Protein AF-A0A497I8A6-F1 (afdb_monomer)

Nearest PDB structures (foldseek):
  5iy7-assembly1_M  TM=8.376E-01  e=2.350E-06  Homo sapiens
  8wak-assembly1_R  TM=8.185E-01  e=2.040E-06  Homo sapiens
  1c9b-assembly4_M  TM=8.120E-01  e=2.350E-06  Homo sapiens
  8bvw-assembly1_M  TM=8.190E-01  e=5.236E-06  Homo sapiens
  7enc-assembly1_BA  TM=8.043E-01  e=1.477E-05  Homo sapiens

Mean predicted aligned error: 4.9 Å

pLDDT: mean 88.89, std 8.09, range [47.69, 97.25]

Solvent-accessible surface area (backbone atoms only — not comparable to full-atom values): 10131 Å² total; per-residue (Å²): 131,94,66,90,44,70,65,60,42,49,55,51,19,64,76,47,77,37,84,67,43,71,72,35,52,66,50,29,53,52,54,48,54,51,33,49,77,66,71,68,56,56,85,92,40,53,56,37,50,48,47,20,38,47,51,52,35,30,59,76,68,62,47,62,76,51,57,63,58,42,20,67,75,56,73,38,58,44,72,55,25,51,52,38,30,57,50,50,32,60,75,69,68,56,87,80,76,80,78,72,50,63,50,45,40,61,50,47,36,64,78,68,65,53,49,77,69,54,47,53,50,41,53,61,52,57,76,70,53,81,60,79,98,54,59,49,68,53,52,48,52,24,41,46,34,60,74,70,67,49,65,56,66,63,52,17,63,75,71,73,36,59,54,68,57,37,49,54,46,44,58,55,58,74,76,109

Sequence (176 aa):
MLALTDENVQTIAELTNTNDLLAIKPVVLRLYSELESRGALLPREKQANLASLVYIAARKKGLPILLEDLEYVFGVNRKRIFRFLKRNIRALRIHLPPEDPLPFLDRYAKEFNLTPKEYRKVKSLLLKIPLSGKSVKAMVISTIVYVKNLDAIKIAKEYRVSPYTIKIYRDLLKSL

Radius of gyration: 17.22 Å; Cα contacts (8 Å, |Δi|>4): 185; chains: 1; bounding box: 42×32×47 Å

Secondary structure (DSSP, 8-state):
-----HHHHHHHHHHHT-GGGGGGHHHHHHHHHHHHHTT---TT-HHHHHHHHHHHHHHHHT----HHHHHHHH---HHHHHHHHHHHHHHHT---PPPPSHHHHHHHHHHTT--HHHHHHHHHHHTTS--TT--HHHHHHHHHHHHHT--HHHHHHHTT--HHHHHHHHHHHHT-

Foldseek 3Di:
DPACDVVLLVLLCVVQVHPCSVVLRVVLVVLQVLCVVLVLDDPVCVLLLSLLSSVVSCLVVLGPDDLVSSCVSSVDDSVSSVVSNVSSCVSVVHDGDQRDLLSVLVRVCVVLVPDPVLSVQLVVLSVVDDRPPDDSLLLSQLSSCLSVVHDLVVSCVVSVNDSVSSVVNNVVSVVD

Structure (mmCIF, N/CA/C/O backbone):
data_AF-A0A497I8A6-F1
#
_entry.id   AF-A0A497I8A6-F1
#
loop_
_atom_site.group_PDB
_atom_site.id
_atom_site.type_symbol
_atom_site.label_atom_id
_atom_site.label_alt_id
_atom_site.label_comp_id
_atom_site.label_asym_id
_atom_site.label_entity_id
_atom_site.label_seq_id
_atom_site.pdbx_PDB_ins_code
_atom_site.Cartn_x
_atom_site.Cartn_y
_atom_site.Cartn_z
_atom_site.occupancy
_atom_site.B_iso_or_equiv
_atom_site.auth_seq_id
_atom_site.auth_comp_id
_atom_site.auth_asym_id
_atom_site.auth_atom_id
_atom_site.pdbx_PDB_model_num
ATOM 1 N N . MET A 1 1 ? 21.550 -8.322 -16.216 1.00 47.69 1 MET A N 1
ATOM 2 C CA . MET A 1 1 ? 20.115 -8.093 -15.941 1.00 47.69 1 MET A CA 1
ATOM 3 C C . MET A 1 1 ? 19.961 -8.043 -14.424 1.00 47.69 1 MET A C 1
ATOM 5 O O . MET A 1 1 ? 20.345 -9.008 -13.786 1.00 47.69 1 MET A O 1
ATOM 9 N N . LEU A 1 2 ? 19.562 -6.915 -13.823 1.00 51.50 2 LEU A N 1
ATOM 10 C CA . LEU A 1 2 ? 19.380 -6.841 -12.362 1.00 51.50 2 LEU A CA 1
ATOM 11 C C . LEU A 1 2 ? 17.939 -7.289 -12.093 1.00 51.50 2 LEU A C 1
ATOM 13 O O . LEU A 1 2 ? 17.007 -6.501 -12.241 1.00 51.50 2 LEU A O 1
ATOM 17 N N . ALA A 1 3 ? 17.773 -8.599 -11.913 1.00 61.94 3 ALA A N 1
ATOM 18 C CA . ALA A 1 3 ? 16.482 -9.242 -11.706 1.00 61.94 3 ALA A CA 1
ATOM 19 C C . ALA A 1 3 ? 15.976 -8.972 -10.282 1.00 61.94 3 ALA A C 1
ATOM 21 O O . ALA A 1 3 ? 16.779 -8.745 -9.381 1.00 61.94 3 ALA A O 1
ATOM 22 N N . LEU A 1 4 ? 14.654 -9.019 -10.086 1.00 71.31 4 LEU A N 1
ATOM 23 C CA . LEU A 1 4 ? 14.045 -9.118 -8.757 1.00 71.31 4 LEU A CA 1
ATOM 24 C C . LEU A 1 4 ? 14.691 -10.293 -8.017 1.00 71.31 4 LEU A C 1
ATOM 26 O O . LEU A 1 4 ? 14.464 -11.446 -8.399 1.00 71.31 4 LEU A O 1
ATOM 30 N N . THR A 1 5 ? 15.541 -9.997 -7.033 1.00 78.75 5 THR A N 1
ATOM 31 C CA . THR A 1 5 ? 16.261 -11.036 -6.295 1.00 78.75 5 THR A CA 1
ATOM 32 C C . THR A 1 5 ? 15.301 -11.751 -5.356 1.00 78.75 5 THR A C 1
ATOM 34 O O . THR A 1 5 ? 14.289 -11.184 -4.938 1.00 78.75 5 THR A O 1
ATOM 37 N N . ASP A 1 6 ? 15.602 -13.006 -5.029 1.00 75.75 6 ASP A N 1
ATOM 38 C CA . ASP A 1 6 ? 14.802 -13.750 -4.051 1.00 75.75 6 ASP A CA 1
ATOM 39 C C . ASP A 1 6 ? 14.843 -13.083 -2.673 1.00 75.75 6 ASP A C 1
ATOM 41 O O . ASP A 1 6 ? 13.821 -13.039 -1.998 1.00 75.75 6 ASP A O 1
ATOM 45 N N . GLU A 1 7 ? 15.962 -12.437 -2.333 1.00 78.38 7 GLU A N 1
ATOM 46 C CA . GLU A 1 7 ? 16.088 -11.579 -1.153 1.00 78.38 7 GLU A CA 1
ATOM 47 C C . GLU A 1 7 ? 15.072 -10.427 -1.176 1.00 78.38 7 GLU A C 1
ATOM 49 O O . GLU A 1 7 ? 14.329 -10.255 -0.217 1.00 78.38 7 GLU A O 1
ATOM 54 N N . ASN A 1 8 ? 14.935 -9.687 -2.289 1.00 79.44 8 ASN A N 1
ATOM 55 C CA . ASN A 1 8 ? 13.921 -8.631 -2.378 1.00 79.44 8 ASN A CA 1
ATOM 56 C C . ASN A 1 8 ? 12.502 -9.184 -2.188 1.00 79.44 8 ASN A C 1
ATOM 58 O O . ASN A 1 8 ? 11.677 -8.540 -1.545 1.00 79.44 8 ASN A O 1
ATOM 62 N N . VAL A 1 9 ? 12.198 -10.358 -2.749 1.00 77.38 9 VAL A N 1
ATOM 63 C CA . VAL A 1 9 ? 10.879 -10.989 -2.594 1.00 77.38 9 VAL A CA 1
ATOM 64 C C . VAL A 1 9 ? 10.637 -11.395 -1.141 1.00 77.38 9 VAL A C 1
ATOM 66 O O . VAL A 1 9 ? 9.556 -11.126 -0.621 1.00 77.38 9 VAL A O 1
ATOM 69 N N . GLN A 1 10 ? 11.635 -11.989 -0.488 1.00 77.31 10 GLN A N 1
ATOM 70 C CA . GLN A 1 10 ? 11.575 -12.391 0.917 1.00 77.31 10 GLN A CA 1
ATOM 71 C C . GLN A 1 10 ? 11.397 -11.186 1.840 1.00 77.31 10 GLN A C 1
ATOM 73 O O . GLN A 1 10 ? 10.454 -11.175 2.625 1.00 77.31 10 GLN A O 1
ATOM 78 N N . THR A 1 11 ? 12.186 -10.120 1.676 1.00 77.81 11 THR A N 1
ATOM 79 C CA . THR A 1 11 ? 12.043 -8.911 2.502 1.00 77.81 11 THR A CA 1
ATOM 80 C C . THR A 1 11 ? 10.656 -8.285 2.347 1.00 77.81 11 THR A C 1
ATOM 82 O O . THR A 1 11 ? 10.050 -7.856 3.325 1.00 77.81 11 THR A O 1
ATOM 85 N N . ILE A 1 12 ? 10.094 -8.245 1.133 1.00 79.50 12 ILE A N 1
ATOM 86 C CA . ILE A 1 12 ? 8.726 -7.739 0.939 1.00 79.50 12 ILE A CA 1
ATOM 87 C C . ILE A 1 12 ? 7.700 -8.684 1.591 1.00 79.50 12 ILE A C 1
ATOM 89 O O . ILE A 1 12 ? 6.718 -8.207 2.165 1.00 79.50 12 ILE A O 1
ATOM 93 N N . ALA A 1 13 ? 7.906 -10.004 1.522 1.00 78.19 13 ALA A N 1
ATOM 94 C CA . ALA A 1 13 ? 7.023 -10.997 2.144 1.00 78.19 13 ALA A CA 1
ATOM 95 C C . ALA A 1 13 ? 6.979 -10.834 3.663 1.00 78.19 13 ALA A C 1
ATOM 97 O O . ALA A 1 13 ? 5.893 -10.807 4.244 1.00 78.19 13 ALA A O 1
ATOM 98 N N . GLU A 1 14 ? 8.140 -10.617 4.276 1.00 77.56 14 GLU A N 1
ATOM 99 C CA . GLU A 1 14 ? 8.289 -10.318 5.698 1.00 77.56 14 GLU A CA 1
ATOM 100 C C . GLU A 1 14 ? 7.588 -9.006 6.072 1.00 77.56 14 GLU A C 1
ATOM 102 O O . GLU A 1 14 ? 6.748 -8.986 6.968 1.00 77.56 14 GLU A O 1
ATOM 107 N N . LEU A 1 15 ? 7.842 -7.914 5.340 1.00 77.25 15 LEU A N 1
ATOM 108 C CA . LEU A 1 15 ? 7.242 -6.601 5.629 1.00 77.25 15 LEU A CA 1
ATOM 109 C C . LEU A 1 15 ? 5.716 -6.580 5.503 1.00 77.25 15 LEU A C 1
ATOM 111 O O . LEU A 1 15 ? 5.044 -5.779 6.158 1.00 77.25 15 LEU A O 1
ATOM 115 N N . THR A 1 16 ? 5.168 -7.419 4.626 1.00 72.94 16 THR A N 1
ATOM 116 C CA . THR A 1 16 ? 3.729 -7.475 4.350 1.00 72.94 16 THR A CA 1
ATOM 117 C C . THR A 1 16 ? 3.021 -8.636 5.036 1.00 72.94 16 THR A C 1
ATOM 119 O O . THR A 1 16 ? 1.806 -8.755 4.885 1.00 72.94 16 THR A O 1
ATOM 122 N N . ASN A 1 17 ? 3.735 -9.479 5.792 1.00 72.31 17 ASN A N 1
ATOM 123 C CA . ASN A 1 17 ? 3.209 -10.713 6.383 1.00 72.31 17 ASN A CA 1
ATOM 124 C C . ASN A 1 17 ? 2.465 -11.598 5.363 1.00 72.31 17 ASN A C 1
ATOM 126 O O . ASN A 1 17 ? 1.434 -12.197 5.686 1.00 72.31 17 ASN A O 1
ATOM 130 N N . THR A 1 18 ? 2.950 -11.644 4.117 1.00 68.69 18 THR A N 1
ATOM 131 C CA . THR A 1 18 ? 2.269 -12.329 3.011 1.00 68.69 18 THR A CA 1
ATOM 132 C C . THR A 1 18 ? 3.216 -13.288 2.287 1.00 68.69 18 THR A C 1
ATOM 134 O O . THR A 1 18 ? 4.126 -12.861 1.580 1.00 68.69 18 THR A O 1
ATOM 137 N N . ASN A 1 19 ? 2.968 -14.597 2.401 1.00 66.88 19 ASN A N 1
ATOM 138 C CA . ASN A 1 19 ? 3.784 -15.628 1.739 1.00 66.88 19 ASN A CA 1
ATOM 139 C C . ASN A 1 19 ? 3.536 -15.726 0.218 1.00 66.88 19 ASN A C 1
ATOM 141 O O . ASN A 1 19 ? 4.346 -16.300 -0.508 1.00 66.88 19 ASN A O 1
ATOM 145 N N . ASP A 1 20 ? 2.464 -15.110 -0.294 1.00 68.50 20 ASP A N 1
ATOM 146 C CA . ASP A 1 20 ? 2.068 -15.171 -1.712 1.00 68.50 20 ASP A CA 1
ATOM 147 C C . ASP A 1 20 ? 2.954 -14.331 -2.653 1.00 68.50 20 ASP A C 1
ATOM 149 O O . ASP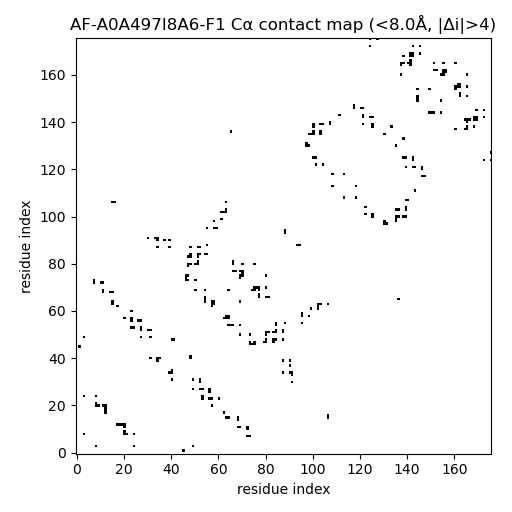 A 1 20 ? 2.732 -14.264 -3.864 1.00 68.50 20 ASP A O 1
ATOM 153 N N . LEU A 1 21 ? 3.994 -13.688 -2.124 1.00 68.12 21 LEU A N 1
ATOM 154 C CA . LEU A 1 21 ? 4.900 -12.826 -2.880 1.00 68.12 21 LEU A CA 1
ATOM 155 C C . LEU A 1 21 ? 5.814 -13.580 -3.852 1.00 68.12 21 LEU A C 1
ATOM 157 O O . LEU A 1 21 ? 6.190 -13.038 -4.894 1.00 68.12 21 LEU A O 1
ATOM 161 N N . LEU A 1 22 ? 6.072 -14.865 -3.616 1.00 70.75 22 LEU A N 1
ATOM 162 C CA . LEU A 1 22 ? 6.724 -15.716 -4.616 1.00 70.75 22 LEU A CA 1
ATOM 163 C C . LEU A 1 22 ? 5.896 -15.803 -5.913 1.00 70.75 22 LEU A C 1
ATOM 165 O O . LEU A 1 22 ? 6.457 -15.845 -7.011 1.00 70.75 22 LEU A O 1
ATOM 169 N N . ALA A 1 23 ? 4.564 -15.723 -5.817 1.00 75.88 23 ALA A N 1
ATOM 170 C CA . ALA A 1 23 ? 3.669 -15.809 -6.969 1.00 75.88 23 ALA A CA 1
ATOM 171 C C . ALA A 1 23 ? 3.670 -14.548 -7.854 1.00 75.88 23 ALA A C 1
ATOM 173 O O . ALA A 1 23 ? 3.195 -14.602 -8.995 1.00 75.88 23 ALA A O 1
ATOM 174 N N . ILE A 1 24 ? 4.202 -13.409 -7.382 1.00 85.38 24 ILE A N 1
ATOM 175 C CA . ILE A 1 24 ? 4.271 -12.187 -8.200 1.00 85.38 24 ILE A CA 1
ATOM 176 C C . ILE A 1 24 ? 5.532 -12.103 -9.056 1.00 85.38 24 ILE A C 1
ATOM 178 O O . ILE A 1 24 ? 5.505 -11.415 -10.077 1.00 85.38 24 ILE A O 1
ATOM 182 N N . LYS A 1 25 ? 6.609 -12.822 -8.710 1.00 85.00 25 LYS A N 1
ATOM 183 C CA . LYS A 1 25 ? 7.881 -12.783 -9.453 1.00 85.00 25 LYS A CA 1
ATOM 184 C C . LYS A 1 25 ? 7.696 -13.072 -10.954 1.00 85.00 25 LYS A C 1
ATOM 186 O O . LYS A 1 25 ? 8.148 -12.248 -11.753 1.00 85.00 25 LYS A O 1
ATOM 191 N N . PRO A 1 26 ? 6.955 -14.116 -11.385 1.00 86.94 26 PRO A N 1
ATOM 192 C CA . PRO A 1 26 ? 6.709 -14.356 -12.811 1.00 86.94 26 PRO A CA 1
ATOM 193 C C . PRO A 1 26 ? 5.933 -13.219 -13.489 1.00 86.94 26 PRO A C 1
ATOM 195 O O . PRO A 1 26 ? 6.196 -12.869 -14.639 1.00 86.94 26 PRO A O 1
ATOM 198 N N . VAL A 1 27 ? 4.988 -12.604 -12.770 1.00 90.31 27 VAL A N 1
ATOM 199 C CA . VAL A 1 27 ? 4.203 -11.469 -13.276 1.00 90.31 27 VAL A CA 1
ATOM 200 C C . VAL A 1 27 ? 5.102 -10.254 -13.487 1.00 90.31 27 VAL A C 1
ATOM 202 O O . VAL A 1 27 ? 5.006 -9.607 -14.525 1.00 90.31 27 VAL A O 1
ATOM 205 N N . VAL A 1 28 ? 5.990 -9.960 -12.537 1.00 91.38 28 VAL A N 1
ATOM 206 C CA . VAL A 1 28 ? 6.940 -8.843 -12.626 1.00 91.38 28 VAL A CA 1
ATOM 207 C C . VAL A 1 28 ? 7.894 -9.029 -13.802 1.00 91.38 28 VAL A C 1
ATOM 209 O O . VAL A 1 28 ? 8.062 -8.096 -14.583 1.00 91.38 28 VAL A O 1
ATOM 212 N N . LEU A 1 29 ? 8.460 -10.229 -13.970 1.00 89.31 29 LEU A N 1
ATOM 213 C CA . LEU A 1 29 ? 9.349 -10.542 -15.094 1.00 89.31 29 LEU A CA 1
ATOM 214 C C . LEU A 1 29 ? 8.640 -10.352 -16.438 1.00 89.31 29 LEU A C 1
ATOM 216 O O . LEU A 1 29 ? 9.167 -9.669 -17.312 1.00 89.31 29 LEU A O 1
ATOM 220 N N . ARG A 1 30 ? 7.405 -10.850 -16.571 1.00 91.88 30 ARG A N 1
ATOM 221 C CA . ARG A 1 30 ? 6.603 -10.651 -17.785 1.00 91.88 30 ARG A CA 1
ATOM 222 C C . ARG A 1 30 ? 6.358 -9.169 -18.079 1.00 91.88 30 ARG A C 1
ATOM 224 O O . ARG A 1 30 ? 6.533 -8.746 -19.215 1.00 91.88 30 ARG A O 1
ATOM 231 N N . LEU A 1 31 ? 5.974 -8.378 -17.073 1.00 93.25 31 LEU A N 1
ATOM 232 C CA . LEU A 1 31 ? 5.749 -6.935 -17.246 1.00 93.25 31 LEU A CA 1
ATOM 233 C C . LEU A 1 31 ? 7.040 -6.188 -17.612 1.00 93.25 31 LEU A C 1
ATOM 235 O O . LEU A 1 31 ? 6.991 -5.208 -18.354 1.00 93.25 31 LEU A O 1
ATOM 239 N N . TYR A 1 32 ? 8.186 -6.637 -17.096 1.00 91.44 32 TYR A N 1
ATOM 240 C CA . TYR A 1 32 ? 9.489 -6.067 -17.421 1.00 91.44 32 TYR A CA 1
ATOM 241 C C . TYR A 1 32 ? 9.851 -6.318 -18.885 1.00 91.44 32 TYR A C 1
ATOM 243 O O . TYR A 1 32 ? 10.135 -5.364 -19.607 1.00 91.44 32 TYR A O 1
ATOM 251 N N . SER A 1 33 ? 9.771 -7.574 -19.337 1.00 91.31 33 SER A N 1
ATOM 252 C CA . SER A 1 33 ? 10.010 -7.943 -20.737 1.00 91.31 33 SER A CA 1
ATOM 253 C C . SER A 1 33 ? 9.050 -7.222 -21.683 1.00 91.31 33 SER A C 1
ATOM 255 O O . SER A 1 33 ? 9.447 -6.755 -22.746 1.00 91.31 33 SER A O 1
ATOM 257 N N . GLU A 1 34 ? 7.791 -7.056 -21.278 1.00 93.94 34 GLU A N 1
ATOM 258 C CA . GLU A 1 34 ? 6.811 -6.306 -22.057 1.00 93.94 34 GLU A CA 1
ATOM 259 C C . GLU A 1 34 ? 7.177 -4.813 -22.163 1.00 93.94 34 GLU A C 1
ATOM 261 O O . GLU A 1 34 ? 7.126 -4.250 -23.256 1.00 93.94 34 GLU A O 1
ATOM 266 N N . LEU A 1 35 ? 7.6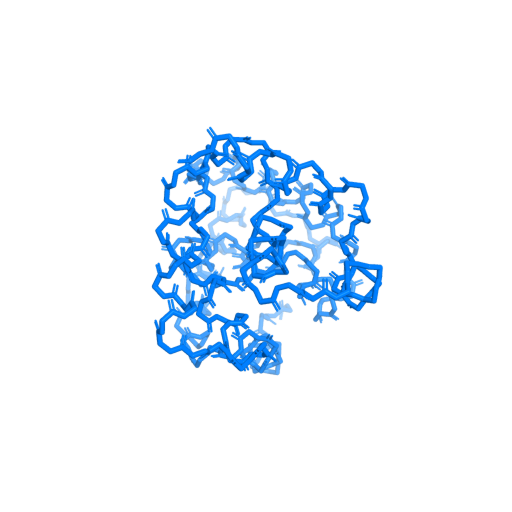10 -4.163 -21.075 1.00 92.19 35 LEU A N 1
ATOM 267 C CA . LEU A 1 35 ? 8.105 -2.776 -21.123 1.00 92.19 35 LEU A CA 1
ATOM 268 C C . LEU A 1 35 ? 9.335 -2.618 -22.019 1.00 92.19 35 LEU A C 1
ATOM 270 O O . LEU A 1 35 ? 9.450 -1.609 -22.721 1.00 92.19 35 LEU A O 1
ATOM 274 N N . GLU A 1 36 ? 10.249 -3.584 -21.962 1.00 90.62 36 GLU A N 1
ATOM 275 C CA . GLU A 1 36 ? 11.455 -3.623 -22.787 1.00 90.62 36 GLU A CA 1
ATOM 276 C C . GLU A 1 36 ? 11.095 -3.744 -24.270 1.00 90.62 36 GLU A C 1
ATOM 278 O O . GLU A 1 36 ? 11.514 -2.903 -25.062 1.00 90.62 36 GLU A O 1
ATOM 283 N N . SER A 1 37 ? 10.217 -4.688 -24.628 1.00 92.75 37 SER A N 1
ATOM 284 C CA . SER A 1 37 ? 9.741 -4.874 -26.009 1.00 92.75 37 SER A CA 1
ATOM 285 C C . SER A 1 37 ? 9.050 -3.634 -26.591 1.00 92.75 37 SER A C 1
ATOM 287 O O . SER A 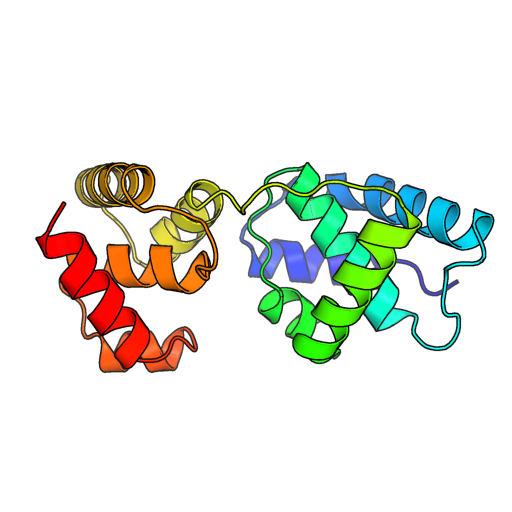1 37 ? 9.090 -3.399 -27.795 1.00 92.75 37 SER A O 1
ATOM 289 N N . ARG A 1 38 ? 8.446 -2.804 -25.732 1.00 93.69 38 ARG A N 1
ATOM 290 C CA . ARG A 1 38 ? 7.781 -1.548 -26.107 1.00 93.69 38 ARG A CA 1
ATOM 291 C C . ARG A 1 38 ? 8.731 -0.341 -26.141 1.00 93.69 38 ARG A C 1
ATOM 293 O O . ARG A 1 38 ? 8.261 0.778 -26.332 1.00 93.69 38 ARG A O 1
ATOM 300 N N . GLY A 1 39 ? 10.028 -0.519 -25.872 1.00 90.38 39 GLY A N 1
ATOM 301 C CA . GLY A 1 39 ? 11.011 0.572 -25.798 1.00 90.38 39 GLY A CA 1
ATOM 302 C C . GLY A 1 39 ? 10.742 1.591 -24.679 1.00 90.38 39 GLY A C 1
ATOM 303 O O . GLY A 1 39 ? 11.284 2.694 -24.685 1.00 90.38 39 GLY A O 1
ATOM 304 N N . ALA A 1 40 ? 9.880 1.255 -23.715 1.00 90.50 40 ALA A N 1
ATOM 305 C CA . ALA A 1 40 ? 9.436 2.172 -22.664 1.00 90.50 40 ALA A CA 1
ATOM 306 C C . ALA A 1 40 ? 10.286 2.082 -21.386 1.00 90.50 40 ALA A C 1
ATOM 308 O O . ALA A 1 40 ? 10.193 2.961 -20.514 1.00 90.50 40 ALA A O 1
ATOM 309 N N . LEU A 1 41 ? 11.108 1.034 -21.283 1.00 88.75 41 LEU A N 1
ATOM 310 C CA . LEU A 1 41 ? 12.022 0.788 -20.178 1.00 88.75 41 LEU A CA 1
ATOM 311 C C . LEU A 1 41 ? 13.127 1.853 -20.135 1.00 88.75 41 LEU A C 1
ATOM 313 O O . LEU A 1 41 ? 13.759 2.153 -21.141 1.00 88.75 41 LEU A O 1
ATOM 317 N N . LEU A 1 42 ? 13.382 2.414 -18.950 1.00 84.50 42 LEU A N 1
ATOM 318 C CA . LEU A 1 42 ? 14.496 3.342 -18.723 1.00 84.50 42 LEU A CA 1
ATOM 319 C C . LEU A 1 42 ? 15.699 2.588 -18.128 1.00 84.50 42 LEU A C 1
ATOM 321 O O . LEU A 1 42 ? 15.677 2.287 -16.931 1.00 84.50 42 LEU A O 1
ATOM 325 N N . PRO A 1 43 ? 16.773 2.316 -18.896 1.00 77.62 43 PRO A N 1
ATOM 326 C CA . PRO A 1 43 ? 17.835 1.400 -18.463 1.00 77.62 43 PRO A CA 1
ATOM 327 C C . PRO A 1 43 ? 18.636 1.885 -17.250 1.00 77.62 43 PRO A C 1
ATOM 329 O O . PRO A 1 43 ? 19.153 1.074 -16.483 1.00 77.62 43 PRO A O 1
ATOM 332 N N . ARG A 1 44 ? 18.732 3.208 -17.058 1.00 84.75 44 ARG A N 1
ATOM 333 C CA . ARG A 1 44 ? 19.441 3.834 -15.926 1.00 84.75 44 ARG A CA 1
ATOM 334 C C . ARG A 1 44 ? 18.642 3.793 -14.618 1.00 84.75 44 ARG A C 1
ATOM 336 O O . ARG A 1 44 ? 19.187 4.048 -13.555 1.00 84.75 44 ARG A O 1
ATOM 343 N N . GLU A 1 45 ? 17.363 3.432 -14.682 1.00 88.38 45 GLU A N 1
ATOM 344 C CA . GLU A 1 45 ? 16.400 3.550 -13.581 1.00 88.38 45 GLU A CA 1
ATOM 345 C C . GLU A 1 45 ? 15.882 2.171 -13.158 1.00 88.38 45 GLU A C 1
ATOM 347 O O . GLU A 1 45 ? 14.682 1.962 -12.973 1.00 88.38 45 GLU A O 1
ATOM 352 N N . LYS A 1 46 ? 16.786 1.190 -13.055 1.00 86.81 46 LYS A N 1
ATOM 353 C CA . LYS A 1 46 ? 16.431 -0.224 -12.845 1.00 86.81 46 LYS A CA 1
ATOM 354 C C . LYS A 1 46 ? 15.573 -0.428 -11.598 1.00 86.81 46 LYS A C 1
ATOM 356 O O . LYS A 1 46 ? 14.497 -1.006 -11.708 1.00 86.81 46 LYS A O 1
ATOM 361 N N . GLN A 1 47 ? 16.002 0.116 -10.458 1.00 89.56 47 GLN A N 1
ATOM 362 C CA . GLN A 1 47 ? 15.290 -0.052 -9.187 1.00 89.56 47 GLN A CA 1
ATOM 363 C C . GLN A 1 47 ? 13.913 0.622 -9.192 1.00 89.56 47 GLN A C 1
ATOM 365 O O . GLN A 1 47 ? 12.932 0.034 -8.752 1.00 89.56 47 GLN A O 1
ATOM 370 N N . ALA A 1 48 ? 13.801 1.828 -9.760 1.00 92.69 48 ALA A N 1
ATOM 371 C CA . ALA A 1 48 ? 12.522 2.532 -9.844 1.00 92.69 48 ALA A CA 1
ATOM 372 C C . ALA A 1 48 ? 11.528 1.820 -10.780 1.00 92.69 48 ALA A C 1
ATOM 374 O O 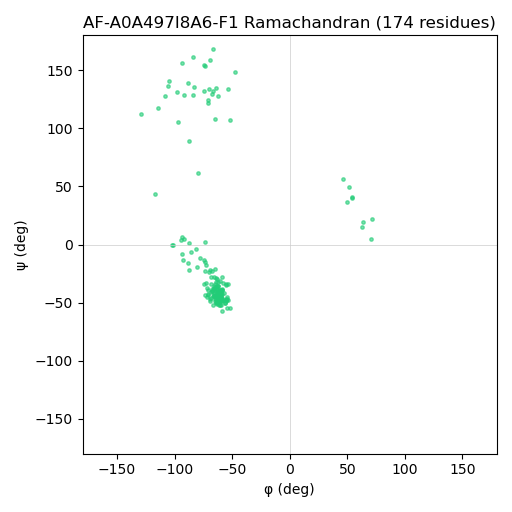. ALA A 1 48 ? 10.343 1.712 -10.454 1.00 92.69 48 ALA A O 1
ATOM 375 N N . ASN A 1 49 ? 12.009 1.293 -11.916 1.00 92.25 49 ASN A N 1
ATOM 376 C CA . ASN A 1 49 ? 11.203 0.449 -12.798 1.00 92.25 49 ASN A CA 1
ATOM 377 C C . ASN A 1 49 ? 10.733 -0.800 -12.057 1.00 92.25 49 ASN A C 1
ATOM 379 O O . ASN A 1 49 ? 9.532 -1.056 -12.005 1.00 92.25 49 ASN A O 1
ATOM 383 N N . LEU A 1 50 ? 11.656 -1.532 -11.438 1.00 91.81 50 LEU A N 1
ATOM 384 C CA . LEU A 1 50 ? 11.358 -2.792 -10.774 1.00 91.81 50 LEU A CA 1
ATOM 385 C C . LEU A 1 50 ? 10.364 -2.618 -9.622 1.00 91.81 50 LEU A C 1
ATOM 387 O O . LEU A 1 50 ? 9.329 -3.280 -9.621 1.00 91.81 50 LEU A O 1
ATOM 391 N N . ALA A 1 51 ? 10.602 -1.659 -8.724 1.00 93.81 51 ALA A N 1
ATOM 392 C CA . ALA A 1 51 ? 9.688 -1.323 -7.634 1.00 93.81 51 ALA A CA 1
ATOM 393 C C . ALA A 1 51 ? 8.276 -1.007 -8.152 1.00 93.81 51 ALA A C 1
ATOM 395 O O . ALA A 1 51 ? 7.279 -1.514 -7.641 1.00 93.81 51 ALA A O 1
ATOM 396 N N . SER A 1 52 ? 8.169 -0.213 -9.222 1.00 95.50 52 SER A N 1
ATOM 397 C CA . SER A 1 52 ? 6.863 0.111 -9.799 1.00 95.50 52 SER A CA 1
ATOM 398 C C . SER A 1 52 ? 6.151 -1.103 -10.408 1.00 95.50 52 SER A C 1
ATOM 400 O O . SER A 1 52 ? 4.932 -1.211 -10.294 1.00 95.50 52 SER A O 1
ATOM 402 N N . LEU A 1 53 ? 6.887 -2.036 -11.022 1.00 94.31 53 LEU A N 1
ATOM 403 C CA . LEU A 1 53 ? 6.324 -3.262 -11.590 1.00 94.31 53 LEU A CA 1
ATOM 404 C C . LEU A 1 53 ? 5.872 -4.237 -10.506 1.00 94.31 53 LEU A C 1
ATOM 406 O O . LEU A 1 53 ? 4.808 -4.838 -10.645 1.00 94.31 53 LEU A O 1
ATOM 410 N N . VAL A 1 54 ? 6.640 -4.350 -9.420 1.00 93.62 54 VAL A N 1
ATOM 411 C CA . VAL A 1 54 ? 6.248 -5.092 -8.216 1.00 93.62 54 VAL A CA 1
ATOM 412 C C . VAL A 1 54 ? 4.938 -4.536 -7.670 1.00 93.62 54 VAL A C 1
ATOM 414 O O . VAL A 1 54 ? 4.001 -5.302 -7.460 1.00 93.62 54 VAL A O 1
ATOM 417 N N . TYR A 1 55 ? 4.821 -3.210 -7.546 1.00 93.94 55 TYR A N 1
ATOM 418 C CA . TYR A 1 55 ? 3.580 -2.572 -7.109 1.00 93.94 55 TYR A CA 1
ATOM 419 C C . TYR A 1 55 ? 2.397 -2.907 -8.033 1.00 93.94 55 TYR A C 1
ATOM 421 O O . TYR A 1 55 ? 1.329 -3.286 -7.563 1.00 93.94 55 TYR A O 1
ATOM 429 N N . ILE A 1 56 ? 2.577 -2.829 -9.359 1.00 94.44 56 ILE A N 1
ATOM 430 C CA . ILE A 1 56 ? 1.531 -3.193 -10.333 1.00 94.44 56 ILE A CA 1
ATOM 431 C C . ILE A 1 56 ? 1.120 -4.663 -10.177 1.00 94.44 56 ILE A C 1
ATOM 433 O O . ILE A 1 56 ? -0.073 -4.970 -10.182 1.00 94.44 56 ILE A O 1
ATOM 437 N N . ALA A 1 57 ? 2.087 -5.574 -10.064 1.00 92.69 57 ALA A N 1
ATOM 438 C CA . ALA A 1 57 ? 1.829 -7.004 -9.937 1.00 92.69 57 ALA A CA 1
ATOM 439 C C . ALA A 1 57 ? 1.076 -7.326 -8.640 1.00 92.69 57 ALA A C 1
ATOM 441 O O . ALA A 1 57 ? 0.079 -8.046 -8.676 1.00 92.69 57 ALA A O 1
ATOM 442 N N . ALA A 1 58 ? 1.499 -6.729 -7.528 1.00 91.31 58 ALA A N 1
ATOM 443 C CA . ALA A 1 58 ? 0.843 -6.853 -6.235 1.00 91.31 58 ALA A CA 1
ATOM 444 C C . ALA A 1 58 ? -0.597 -6.341 -6.273 1.00 91.31 58 ALA A C 1
ATOM 446 O O . ALA A 1 58 ? -1.513 -7.054 -5.870 1.00 91.31 58 ALA A O 1
ATOM 447 N N . ARG A 1 59 ? -0.823 -5.170 -6.878 1.00 90.44 59 ARG A N 1
ATOM 448 C CA . ARG A 1 59 ? -2.166 -4.608 -7.077 1.00 90.44 59 ARG A CA 1
ATOM 449 C C . ARG A 1 59 ? -3.069 -5.512 -7.905 1.00 90.44 59 ARG A C 1
ATOM 451 O O . ARG A 1 59 ? -4.238 -5.660 -7.576 1.00 90.44 59 ARG A O 1
ATOM 458 N N . LYS A 1 60 ? -2.535 -6.153 -8.948 1.00 89.25 60 LYS A N 1
ATOM 459 C CA . LYS A 1 60 ? -3.280 -7.134 -9.756 1.00 89.25 60 LYS A CA 1
ATOM 460 C C . LYS A 1 60 ? -3.620 -8.417 -8.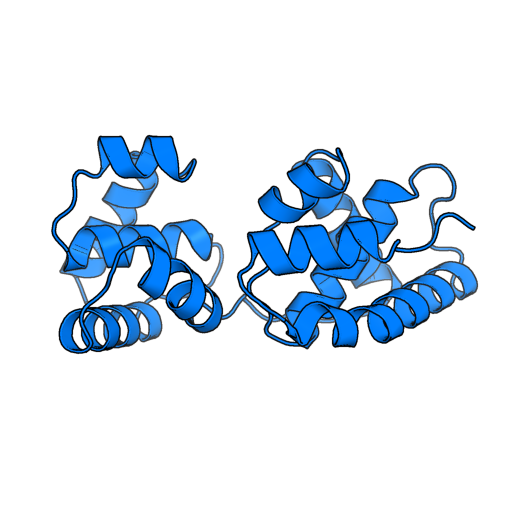993 1.00 89.25 60 LYS A C 1
ATOM 462 O O . LYS A 1 60 ? -4.536 -9.123 -9.398 1.00 89.25 60 LYS A O 1
ATOM 467 N N . LYS A 1 61 ? -2.868 -8.737 -7.940 1.00 88.06 61 LYS A N 1
ATOM 468 C CA . LYS A 1 61 ? -3.048 -9.930 -7.104 1.00 88.06 61 LYS A CA 1
ATOM 469 C C . LYS A 1 61 ? -3.748 -9.643 -5.772 1.00 88.06 61 LYS A C 1
ATOM 471 O O . LYS A 1 61 ? -3.964 -10.577 -5.016 1.00 88.06 61 LYS A O 1
ATOM 476 N N . GLY A 1 62 ? -4.109 -8.388 -5.498 1.00 86.75 62 GLY A N 1
ATOM 477 C CA . GLY A 1 62 ? -4.752 -7.993 -4.243 1.00 86.75 62 GLY A CA 1
ATOM 478 C C . GLY A 1 62 ? -3.824 -8.026 -3.024 1.00 86.75 62 GLY A C 1
ATOM 479 O O . GLY A 1 62 ? -4.310 -8.121 -1.903 1.00 86.75 62 GLY A O 1
ATOM 480 N N . LEU A 1 63 ? -2.502 -7.960 -3.219 1.00 88.44 63 LEU A N 1
ATOM 481 C CA . LEU A 1 63 ? -1.539 -8.014 -2.115 1.00 88.44 63 LEU A CA 1
ATOM 482 C C . LEU A 1 63 ? -1.356 -6.627 -1.466 1.00 88.44 63 LEU A C 1
ATOM 484 O O . LEU A 1 63 ? -1.186 -5.646 -2.202 1.00 88.44 63 LEU A O 1
ATOM 488 N N . PRO A 1 64 ? -1.330 -6.523 -0.121 1.00 89.12 64 PRO A N 1
ATOM 489 C CA . PRO A 1 64 ? -1.290 -5.252 0.608 1.00 89.12 64 PRO A CA 1
ATOM 490 C C . PRO A 1 64 ? 0.120 -4.631 0.676 1.00 89.12 64 PRO A C 1
ATOM 492 O O . PRO A 1 64 ? 0.686 -4.438 1.757 1.00 89.12 64 PRO A O 1
ATOM 495 N N . ILE A 1 65 ? 0.696 -4.303 -0.485 1.00 90.19 65 ILE A N 1
ATOM 496 C CA . ILE A 1 65 ? 2.003 -3.637 -0.592 1.00 90.19 65 ILE A CA 1
ATOM 497 C C . ILE A 1 65 ? 1.825 -2.122 -0.631 1.00 90.19 65 ILE A C 1
ATOM 499 O O . ILE A 1 65 ? 1.110 -1.590 -1.479 1.00 90.19 65 ILE A O 1
ATOM 503 N N . LEU A 1 66 ? 2.543 -1.411 0.233 1.00 91.25 66 LEU A N 1
ATOM 504 C CA . LEU A 1 66 ? 2.629 0.044 0.223 1.00 91.25 66 LEU A CA 1
ATOM 505 C C . LEU A 1 66 ? 3.832 0.536 -0.584 1.00 91.25 66 LEU A C 1
ATOM 507 O O . LEU A 1 66 ? 4.854 -0.137 -0.713 1.00 91.25 66 LEU A O 1
ATOM 511 N N . LEU A 1 67 ? 3.756 1.775 -1.075 1.00 92.56 67 LEU A N 1
ATOM 512 C CA . LEU A 1 67 ? 4.913 2.420 -1.704 1.00 92.56 67 LEU A CA 1
ATOM 513 C C . LEU A 1 67 ? 6.064 2.624 -0.710 1.00 92.56 67 LEU A C 1
ATOM 515 O O . LEU A 1 67 ? 7.217 2.631 -1.125 1.00 92.56 67 LEU A O 1
ATOM 519 N N . GLU A 1 68 ? 5.760 2.7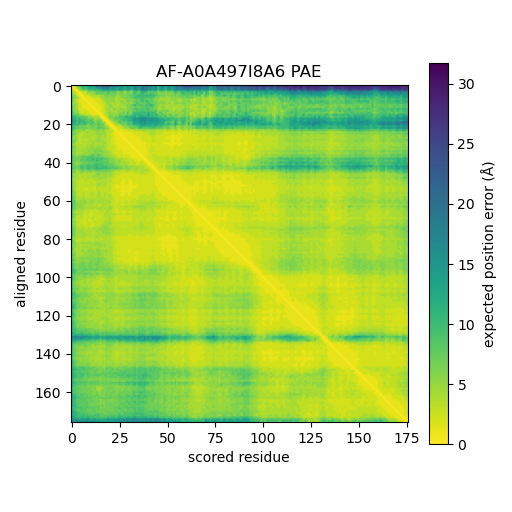87 0.579 1.00 91.31 68 GLU A N 1
ATOM 520 C CA . GLU A 1 68 ? 6.754 2.853 1.652 1.00 91.31 68 GLU A CA 1
ATOM 521 C C . GLU A 1 68 ? 7.502 1.528 1.841 1.00 91.31 68 GLU A C 1
ATOM 523 O O . GLU A 1 68 ? 8.707 1.558 2.077 1.00 91.31 68 GLU A O 1
ATOM 528 N N . ASP A 1 69 ? 6.818 0.384 1.699 1.00 91.00 69 ASP A N 1
ATOM 529 C CA . ASP A 1 69 ? 7.462 -0.935 1.780 1.00 91.00 69 ASP A CA 1
ATOM 530 C C . ASP A 1 69 ? 8.496 -1.068 0.647 1.00 91.00 69 ASP A C 1
ATOM 532 O O . ASP A 1 69 ? 9.629 -1.498 0.847 1.00 91.00 69 ASP A O 1
ATOM 536 N N . LEU A 1 70 ? 8.136 -0.601 -0.552 1.00 93.31 70 LEU A N 1
ATOM 537 C CA . LEU A 1 70 ? 9.029 -0.619 -1.709 1.00 93.31 70 LEU A CA 1
ATOM 538 C C . LEU A 1 70 ? 10.152 0.415 -1.620 1.00 93.31 70 LEU A C 1
ATOM 540 O O . LEU A 1 70 ? 11.247 0.164 -2.113 1.00 93.31 70 LEU A O 1
ATOM 544 N N . GLU A 1 71 ? 9.903 1.572 -1.008 1.00 94.19 71 GLU A N 1
ATOM 545 C CA . GLU A 1 71 ? 10.952 2.557 -0.736 1.00 94.19 71 GLU A CA 1
ATOM 546 C C . GLU A 1 71 ? 12.029 1.972 0.177 1.00 94.19 71 GLU A C 1
ATOM 548 O O . GLU A 1 71 ? 13.213 2.161 -0.098 1.00 94.19 71 GLU A O 1
ATOM 553 N N . TYR A 1 72 ? 11.622 1.220 1.201 1.00 90.81 72 TYR A N 1
ATOM 554 C CA . TYR A 1 72 ? 12.541 0.521 2.092 1.00 90.81 72 TYR A CA 1
ATOM 555 C C . TYR A 1 72 ? 13.356 -0.548 1.353 1.00 90.81 72 TYR A C 1
ATOM 557 O O . TYR A 1 72 ? 14.581 -0.532 1.422 1.00 90.81 72 TYR A O 1
ATOM 565 N N . VAL A 1 73 ? 12.698 -1.429 0.592 1.00 90.56 73 VAL A N 1
ATOM 566 C CA . VAL A 1 73 ? 13.367 -2.570 -0.062 1.00 90.56 73 VAL A CA 1
ATOM 567 C C . VAL A 1 73 ? 14.264 -2.145 -1.221 1.00 90.56 73 VAL A C 1
ATOM 569 O O . VAL A 1 73 ? 15.367 -2.658 -1.380 1.00 90.56 73 VAL A O 1
ATOM 572 N N . PHE A 1 74 ? 13.807 -1.209 -2.051 1.00 88.88 74 PHE A N 1
ATOM 573 C CA . PHE A 1 74 ? 14.534 -0.819 -3.260 1.00 88.88 74 PHE A CA 1
ATOM 574 C C . PHE A 1 74 ? 15.460 0.385 -3.052 1.00 88.88 74 PHE A C 1
ATOM 576 O O . PHE A 1 74 ? 16.200 0.741 -3.971 1.00 88.88 74 PHE A O 1
ATOM 583 N N . GLY A 1 75 ? 15.401 1.055 -1.894 1.00 91.00 75 GLY A N 1
ATOM 584 C CA . GLY A 1 75 ? 16.161 2.281 -1.626 1.00 91.00 75 GLY A CA 1
ATOM 585 C C . GLY A 1 75 ? 15.773 3.450 -2.541 1.00 91.00 75 GLY A C 1
ATOM 586 O O . GLY A 1 75 ? 16.543 4.391 -2.734 1.00 91.00 75 GLY A O 1
ATOM 587 N N . VAL A 1 76 ? 14.588 3.392 -3.156 1.00 94.12 76 VAL A N 1
ATOM 588 C CA . VAL A 1 76 ? 14.097 4.404 -4.097 1.00 94.12 76 VAL A CA 1
ATOM 589 C C . VAL A 1 76 ? 12.978 5.196 -3.450 1.00 94.12 76 VAL A C 1
ATOM 591 O O . VAL A 1 76 ? 11.973 4.635 -3.036 1.00 94.12 76 VAL A O 1
ATOM 594 N N . ASN A 1 77 ? 13.085 6.525 -3.461 1.00 95.19 77 ASN A N 1
ATOM 595 C CA . ASN A 1 77 ? 12.058 7.367 -2.855 1.00 95.19 77 ASN A CA 1
ATOM 596 C C . ASN A 1 77 ? 10.639 7.067 -3.383 1.00 95.19 77 ASN A C 1
ATOM 598 O O . ASN A 1 77 ? 10.423 7.045 -4.602 1.00 95.19 77 ASN A O 1
ATOM 602 N N . ARG A 1 78 ? 9.642 6.955 -2.491 1.00 94.56 78 ARG A N 1
ATOM 603 C CA . ARG A 1 78 ? 8.251 6.606 -2.856 1.00 94.56 78 ARG A CA 1
ATOM 604 C C . ARG A 1 78 ? 7.640 7.507 -3.930 1.00 94.56 78 ARG A C 1
ATOM 606 O O . ARG A 1 78 ? 6.899 7.029 -4.787 1.00 94.56 78 ARG A O 1
ATOM 613 N N . LYS A 1 79 ? 7.980 8.806 -3.964 1.00 94.56 79 LYS A N 1
ATOM 614 C CA . LYS A 1 79 ? 7.496 9.729 -5.012 1.00 94.56 79 LYS A CA 1
ATOM 615 C C . LYS A 1 79 ? 8.094 9.387 -6.376 1.00 94.56 79 LYS A C 1
ATOM 617 O O . LYS A 1 79 ? 7.435 9.561 -7.401 1.00 94.56 79 LYS A O 1
ATOM 622 N N . ARG A 1 80 ? 9.342 8.911 -6.417 1.00 95.38 80 ARG A N 1
ATOM 623 C CA . ARG A 1 80 ? 9.982 8.419 -7.645 1.00 95.38 80 ARG A CA 1
ATOM 624 C C . ARG A 1 80 ? 9.331 7.114 -8.091 1.00 95.38 80 ARG A C 1
ATOM 626 O O . ARG A 1 80 ? 8.925 7.051 -9.247 1.00 95.38 80 ARG A O 1
ATOM 633 N N . ILE A 1 81 ? 9.115 6.160 -7.183 1.00 96.38 81 ILE A N 1
ATOM 634 C CA . ILE A 1 81 ? 8.382 4.916 -7.482 1.00 96.38 81 ILE A CA 1
ATOM 635 C C . ILE A 1 81 ? 6.999 5.241 -8.064 1.00 96.38 81 ILE A C 1
ATOM 637 O O . ILE A 1 81 ? 6.641 4.727 -9.117 1.00 96.38 81 ILE A O 1
ATOM 641 N N . PHE A 1 82 ? 6.253 6.172 -7.460 1.00 94.88 82 PHE A N 1
ATOM 642 C CA . PHE A 1 82 ? 4.928 6.577 -7.942 1.00 94.88 82 PHE A CA 1
ATOM 643 C C . PHE A 1 82 ? 4.940 7.227 -9.338 1.00 94.88 82 PHE A C 1
ATOM 645 O O . PHE A 1 82 ? 4.028 7.014 -10.140 1.00 94.88 82 PHE A O 1
ATOM 652 N N . ARG A 1 83 ? 5.976 8.010 -9.671 1.00 95.75 83 ARG A N 1
ATOM 653 C CA . ARG A 1 83 ? 6.147 8.555 -11.032 1.00 95.75 83 ARG A CA 1
ATOM 654 C C . ARG A 1 83 ? 6.372 7.440 -12.052 1.00 95.75 83 ARG A C 1
ATOM 656 O O . ARG A 1 83 ? 5.740 7.449 -13.108 1.00 95.75 83 ARG A O 1
ATOM 663 N N . PHE A 1 84 ? 7.226 6.475 -11.716 1.00 96.06 84 PHE A N 1
ATOM 664 C CA . PHE A 1 84 ? 7.481 5.301 -12.551 1.00 96.06 84 PHE A CA 1
ATOM 665 C C . PHE A 1 84 ? 6.249 4.414 -12.684 1.00 96.06 84 PHE A C 1
ATOM 667 O O . PHE A 1 84 ? 5.931 3.990 -13.787 1.00 96.06 84 PHE A O 1
ATOM 674 N N . LEU A 1 85 ? 5.484 4.242 -11.608 1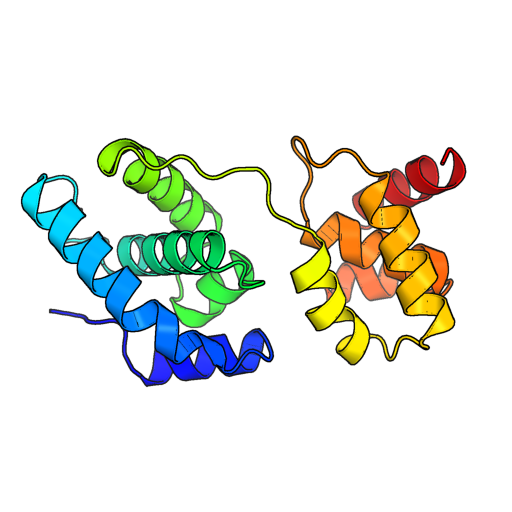.00 95.31 85 LEU A N 1
ATOM 675 C CA . LEU A 1 85 ? 4.195 3.562 -11.623 1.00 95.31 85 LEU A CA 1
ATOM 676 C C . LEU A 1 85 ? 3.257 4.181 -12.663 1.00 95.31 85 LEU A C 1
ATOM 678 O O . LEU A 1 85 ? 2.797 3.483 -13.561 1.00 95.31 85 LEU A O 1
ATOM 682 N N . LYS A 1 86 ? 3.025 5.500 -12.609 1.00 94.75 86 LYS A N 1
ATOM 683 C CA . LYS A 1 86 ? 2.170 6.193 -13.589 1.00 94.75 86 LYS A CA 1
ATOM 684 C C . LYS A 1 86 ? 2.676 6.037 -15.022 1.00 94.75 86 LYS A C 1
ATOM 686 O O . LYS A 1 86 ? 1.876 5.824 -15.930 1.00 94.75 86 LYS A O 1
ATOM 691 N N . ARG A 1 87 ? 3.990 6.150 -15.230 1.00 95.56 87 ARG A N 1
ATOM 692 C CA . ARG A 1 87 ? 4.621 5.965 -16.544 1.00 95.56 87 ARG A CA 1
ATOM 693 C C . ARG A 1 87 ? 4.395 4.545 -17.068 1.00 95.56 87 ARG A C 1
ATOM 695 O O . ARG A 1 87 ? 3.934 4.386 -18.194 1.00 95.56 87 ARG A O 1
ATOM 702 N N . ASN A 1 88 ? 4.668 3.539 -16.248 1.00 95.25 88 ASN A N 1
ATOM 703 C CA . ASN A 1 88 ? 4.636 2.134 -16.639 1.00 95.25 88 ASN A CA 1
ATOM 704 C C . ASN A 1 88 ? 3.205 1.634 -16.850 1.00 95.25 88 ASN A C 1
ATOM 706 O O . ASN A 1 88 ? 2.951 0.937 -17.824 1.00 95.25 88 ASN A O 1
ATOM 710 N N . ILE A 1 89 ? 2.246 2.076 -16.029 1.00 95.75 89 ILE A N 1
ATOM 711 C CA . ILE A 1 89 ? 0.810 1.836 -16.247 1.00 95.75 89 ILE A CA 1
ATOM 712 C C . ILE A 1 89 ? 0.376 2.340 -17.628 1.00 95.75 89 ILE A C 1
ATOM 714 O O . ILE A 1 89 ? -0.274 1.603 -18.368 1.00 95.75 89 ILE A O 1
ATOM 718 N N . ARG A 1 90 ? 0.764 3.569 -18.002 1.00 95.31 90 ARG A N 1
ATOM 719 C CA . ARG A 1 90 ? 0.445 4.145 -19.321 1.00 95.31 90 ARG A CA 1
ATOM 720 C C . ARG A 1 90 ? 1.116 3.374 -20.455 1.00 95.31 90 ARG A C 1
ATOM 722 O O . ARG A 1 90 ? 0.448 3.026 -21.422 1.00 95.31 90 ARG A O 1
ATOM 729 N N . ALA A 1 91 ? 2.406 3.071 -20.317 1.00 95.12 91 ALA A N 1
ATOM 730 C CA . ALA A 1 91 ? 3.169 2.338 -21.325 1.00 95.12 91 ALA A CA 1
ATOM 731 C C . ALA A 1 91 ? 2.614 0.925 -21.570 1.00 95.12 91 ALA A C 1
ATOM 733 O O . ALA A 1 91 ? 2.532 0.478 -22.713 1.00 95.12 91 ALA A O 1
ATOM 734 N N . LEU A 1 92 ? 2.182 0.244 -20.507 1.00 95.31 92 LEU A N 1
ATOM 735 C CA . LEU A 1 92 ? 1.605 -1.101 -20.554 1.00 95.31 92 LEU A CA 1
ATOM 736 C C . LEU A 1 92 ? 0.095 -1.104 -20.838 1.00 95.31 92 LEU A C 1
ATOM 738 O O . LEU A 1 92 ? -0.472 -2.169 -21.054 1.00 95.31 92 LEU A O 1
ATOM 742 N N . ARG A 1 93 ? -0.557 0.068 -20.875 1.00 95.06 93 ARG A N 1
ATOM 743 C CA . ARG A 1 93 ? -2.019 0.222 -21.020 1.00 95.06 93 ARG A CA 1
ATOM 744 C C . ARG A 1 93 ? -2.804 -0.563 -19.961 1.00 95.06 93 ARG A C 1
ATOM 746 O O . ARG A 1 93 ? -3.823 -1.182 -20.245 1.00 95.06 93 ARG A O 1
ATOM 753 N N . ILE A 1 94 ? -2.310 -0.549 -18.727 1.00 94.75 94 ILE A N 1
ATOM 754 C CA . ILE A 1 94 ? -2.954 -1.215 -17.594 1.00 94.75 94 ILE A CA 1
ATOM 755 C C . ILE A 1 94 ? -3.947 -0.247 -16.953 1.00 94.75 94 ILE A C 1
ATOM 757 O O . ILE A 1 94 ? -3.641 0.925 -16.759 1.00 94.75 94 ILE A O 1
ATOM 761 N N . HIS A 1 95 ? -5.119 -0.742 -16.570 1.00 90.62 95 HIS A N 1
ATOM 762 C CA . HIS A 1 95 ? -5.997 -0.040 -15.642 1.00 90.62 95 HIS A CA 1
ATOM 763 C C . HIS A 1 95 ? -5.801 -0.614 -14.235 1.00 90.62 95 HIS A C 1
ATOM 765 O O . HIS A 1 95 ? -5.800 -1.834 -14.064 1.00 90.62 95 HIS A O 1
ATOM 771 N N . LEU A 1 96 ? -5.607 0.253 -13.239 1.00 88.50 96 LEU A N 1
ATOM 772 C CA . LEU A 1 96 ? -5.608 -0.136 -11.831 1.00 88.50 96 LEU A CA 1
ATOM 773 C C . LEU A 1 96 ? -6.806 0.534 -11.145 1.00 88.50 96 LEU A C 1
ATOM 775 O O . LEU A 1 96 ? -6.830 1.768 -11.092 1.00 88.50 96 LEU A O 1
ATOM 779 N N . PRO A 1 97 ? -7.769 -0.240 -10.612 1.00 86.38 97 PRO A N 1
ATOM 780 C CA . PRO A 1 97 ? -8.863 0.322 -9.826 1.00 86.38 97 PRO A CA 1
ATOM 781 C C . PRO A 1 97 ? -8.324 0.914 -8.514 1.00 86.38 97 PRO A C 1
ATOM 783 O O . PRO A 1 97 ? -7.167 0.649 -8.164 1.00 86.38 97 PRO A O 1
ATOM 786 N N . PRO A 1 98 ? -9.127 1.693 -7.764 1.00 87.12 98 PRO A N 1
ATOM 787 C CA . PRO A 1 98 ? -8.807 2.061 -6.388 1.00 87.12 98 PRO A CA 1
ATOM 788 C C . PRO A 1 98 ? -8.380 0.847 -5.559 1.00 87.12 98 PRO A C 1
ATOM 790 O O . PRO A 1 98 ? -8.778 -0.284 -5.823 1.00 87.12 98 PRO A O 1
ATOM 793 N N . GLU A 1 99 ? -7.505 1.084 -4.593 1.00 88.06 99 GLU A N 1
ATOM 794 C CA . GLU A 1 99 ? -6.943 0.015 -3.773 1.00 88.06 99 GLU A CA 1
ATOM 795 C C . GLU A 1 99 ? -7.979 -0.477 -2.765 1.00 88.06 99 GLU A C 1
ATOM 797 O O . GLU A 1 99 ? -8.623 0.337 -2.102 1.00 88.06 99 GLU A O 1
ATOM 802 N N . ASP A 1 100 ? -8.143 -1.796 -2.668 1.00 88.88 100 ASP A N 1
ATOM 803 C CA . ASP A 1 100 ? -9.035 -2.403 -1.685 1.00 88.88 100 ASP A CA 1
ATOM 804 C C . ASP A 1 100 ? -8.421 -2.254 -0.281 1.00 88.88 100 ASP A C 1
ATOM 806 O O . ASP A 1 100 ? -7.272 -2.657 -0.077 1.00 88.88 100 ASP A O 1
ATOM 810 N N . PRO A 1 101 ? -9.133 -1.665 0.698 1.00 92.81 101 PRO A N 1
ATOM 811 C CA . PRO A 1 101 ? -8.641 -1.558 2.065 1.00 92.81 101 PRO A CA 1
ATOM 812 C C . PRO A 1 101 ? -8.639 -2.877 2.844 1.00 92.81 101 PRO A C 1
ATOM 814 O O . PRO A 1 101 ? -7.955 -2.953 3.866 1.00 92.81 101 PRO A O 1
ATOM 817 N N . LEU A 1 102 ? -9.377 -3.905 2.418 1.00 92.62 102 LEU A N 1
ATOM 818 C CA . LEU A 1 102 ? -9.531 -5.134 3.202 1.00 92.62 102 LEU A CA 1
ATOM 819 C C . LEU A 1 102 ? -8.229 -5.938 3.367 1.00 92.62 102 LEU A C 1
ATOM 821 O O . LEU A 1 102 ? -7.923 -6.282 4.509 1.00 92.62 102 LEU A O 1
ATOM 825 N N . PRO A 1 103 ? -7.397 -6.153 2.329 1.00 90.94 103 PRO A N 1
ATOM 826 C CA . PRO A 1 103 ? -6.099 -6.811 2.510 1.00 90.94 103 PRO A CA 1
ATOM 827 C C . PRO A 1 103 ? -5.183 -6.075 3.503 1.00 90.94 103 PRO A C 1
ATOM 829 O O . PRO A 1 103 ? -4.421 -6.687 4.249 1.00 90.94 103 PRO A O 1
ATOM 832 N N . PHE A 1 104 ? -5.277 -4.742 3.560 1.00 91.94 104 PHE A N 1
ATOM 833 C CA . PHE A 1 104 ? -4.528 -3.942 4.531 1.00 91.94 104 PHE A CA 1
ATOM 834 C C . PHE A 1 104 ? -5.105 -4.063 5.940 1.00 91.94 104 PHE A C 1
ATOM 836 O O . PHE A 1 104 ? -4.344 -4.043 6.905 1.00 91.94 104 PHE A O 1
ATOM 843 N N . LEU A 1 105 ? -6.426 -4.210 6.082 1.00 94.38 105 LEU A N 1
ATOM 844 C CA . LEU A 1 105 ? -7.030 -4.531 7.372 1.00 94.38 105 LEU A CA 1
ATOM 845 C C . LEU A 1 105 ? -6.485 -5.855 7.904 1.00 94.38 105 LEU A C 1
ATOM 847 O O . LEU A 1 105 ? -6.142 -5.904 9.075 1.00 94.38 105 LEU A O 1
ATOM 851 N N . ASP A 1 106 ? -6.354 -6.891 7.078 1.00 90.62 106 ASP A N 1
ATOM 852 C CA . ASP A 1 106 ? -5.821 -8.185 7.526 1.00 90.62 106 ASP A CA 1
ATOM 853 C C . ASP A 1 106 ? -4.378 -8.075 8.030 1.00 90.62 106 ASP A C 1
ATOM 855 O O . ASP A 1 106 ? -4.042 -8.637 9.077 1.00 90.62 106 ASP A O 1
ATOM 859 N N . ARG A 1 107 ? -3.551 -7.280 7.336 1.00 89.06 107 ARG A N 1
ATOM 860 C CA . ARG A 1 107 ? -2.192 -6.929 7.776 1.00 89.06 107 ARG A CA 1
ATOM 861 C C . ARG A 1 107 ? -2.213 -6.239 9.144 1.00 89.06 107 ARG A C 1
ATOM 863 O O . ARG A 1 107 ? -1.620 -6.739 10.098 1.00 89.06 107 ARG A O 1
ATOM 870 N N . TYR A 1 108 ? -2.945 -5.131 9.269 1.00 92.12 108 TYR A N 1
ATOM 871 C CA . TYR A 1 108 ? -2.961 -4.324 10.494 1.00 92.12 108 TYR A CA 1
ATOM 872 C C . TYR A 1 108 ? -3.748 -4.960 11.644 1.00 92.12 108 TYR A C 1
ATOM 874 O O . TYR A 1 108 ? -3.493 -4.660 12.805 1.00 92.12 108 TYR A O 1
ATOM 882 N N . ALA A 1 109 ? -4.688 -5.859 11.371 1.00 92.12 109 ALA A N 1
ATOM 883 C CA . ALA A 1 109 ? -5.474 -6.515 12.406 1.00 92.12 109 ALA A CA 1
ATOM 884 C C . ALA A 1 109 ? -4.592 -7.315 13.367 1.00 92.12 109 ALA A C 1
ATOM 886 O O . ALA A 1 109 ? -4.831 -7.295 14.576 1.00 92.12 109 ALA A O 1
ATOM 887 N N . LYS A 1 110 ? -3.563 -7.977 12.825 1.00 88.75 110 LYS A N 1
ATOM 888 C CA . LYS A 1 110 ? -2.556 -8.702 13.603 1.00 88.75 110 LYS A CA 1
ATOM 889 C C . LYS A 1 110 ? -1.673 -7.735 14.387 1.00 88.75 110 LYS A C 1
ATOM 891 O O . LYS A 1 110 ? -1.537 -7.892 15.593 1.00 88.75 110 LYS A O 1
ATOM 896 N N . GLU A 1 111 ? -1.153 -6.699 13.728 1.00 89.94 111 GLU A N 1
ATOM 897 C CA . GLU A 1 111 ? -0.279 -5.692 14.354 1.00 89.94 111 GLU A CA 1
ATOM 898 C C . GLU A 1 111 ? -0.959 -4.976 15.539 1.00 89.94 111 GLU A C 1
ATOM 900 O O . GLU A 1 111 ? -0.351 -4.763 16.584 1.00 89.94 111 GLU A O 1
ATOM 905 N N . PHE A 1 112 ? -2.252 -4.664 15.416 1.00 92.50 112 PHE A N 1
ATOM 906 C CA . PHE A 1 112 ? -3.039 -3.983 16.450 1.00 92.50 112 PHE A CA 1
ATOM 907 C C . PHE A 1 112 ? -3.770 -4.930 17.417 1.00 92.50 112 PHE A C 1
ATOM 909 O O . PHE A 1 112 ? -4.541 -4.458 18.264 1.00 92.50 112 PHE A O 1
ATOM 916 N N . ASN A 1 113 ? -3.562 -6.248 17.299 1.00 93.06 113 ASN A N 1
ATOM 917 C CA . ASN A 1 113 ? -4.241 -7.279 18.089 1.00 93.06 113 ASN A CA 1
ATOM 918 C C . ASN A 1 113 ? -5.761 -7.041 18.163 1.00 93.06 113 ASN A C 1
ATOM 920 O O . ASN A 1 113 ? -6.335 -6.845 19.242 1.00 93.06 113 ASN A O 1
ATOM 924 N N . LEU A 1 114 ? -6.418 -6.949 17.002 1.00 95.50 114 LEU A N 1
ATOM 925 C CA . LEU A 1 114 ? -7.865 -6.748 16.946 1.00 95.50 114 LEU A CA 1
ATOM 926 C C . LEU A 1 114 ? -8.604 -8.004 17.414 1.00 95.50 114 LEU A C 1
ATOM 928 O O . LEU A 1 114 ? -8.344 -9.111 16.945 1.00 95.50 114 LEU A O 1
ATOM 932 N N . THR A 1 115 ? -9.605 -7.824 18.273 1.00 96.44 115 THR A N 1
ATOM 933 C CA . THR A 1 115 ? -10.563 -8.898 18.567 1.00 96.44 115 THR A CA 1
ATOM 934 C C . THR A 1 115 ? -11.459 -9.166 17.349 1.00 96.44 115 THR A C 1
ATOM 936 O O . THR A 1 115 ? -11.671 -8.266 16.529 1.00 96.44 115 THR A O 1
ATOM 939 N N . PRO A 1 116 ? -12.093 -10.350 17.230 1.00 96.19 116 PRO A N 1
ATOM 940 C CA . PRO A 1 116 ? -13.032 -10.623 16.138 1.00 96.19 116 PRO A CA 1
ATOM 941 C C . PRO A 1 116 ? -14.171 -9.594 16.033 1.00 96.19 116 PRO A C 1
ATOM 943 O O . PRO A 1 116 ? -14.613 -9.253 14.935 1.00 96.19 116 PRO A O 1
ATOM 946 N N . LYS A 1 117 ? -14.632 -9.059 17.173 1.00 96.81 117 LYS A N 1
ATOM 947 C CA . LYS A 1 117 ? -15.656 -8.005 17.230 1.00 96.81 117 LYS A CA 1
ATOM 948 C C . LYS A 1 117 ? -15.133 -6.678 16.674 1.00 96.81 117 LYS A C 1
ATOM 950 O O . LYS A 1 117 ? -15.820 -6.046 15.872 1.00 96.81 117 LYS A O 1
ATOM 955 N N . GLU A 1 118 ? -13.927 -6.271 17.067 1.00 97.25 118 GLU A N 1
ATOM 956 C CA . GLU A 1 118 ? -13.270 -5.063 16.552 1.00 97.25 118 GLU A CA 1
ATOM 957 C C . GLU A 1 118 ? -13.002 -5.177 15.051 1.00 97.25 118 GLU A C 1
ATOM 959 O O . GLU A 1 118 ? -13.362 -4.270 14.306 1.00 97.25 118 GLU A O 1
ATOM 964 N N . TYR A 1 119 ? -12.468 -6.312 14.593 1.00 96.88 119 TYR A N 1
ATOM 965 C CA . TYR A 1 119 ? -12.213 -6.576 13.177 1.00 96.88 119 TYR A CA 1
ATOM 966 C C . TYR A 1 119 ? -13.488 -6.431 12.336 1.00 96.88 119 TYR A C 1
ATOM 968 O O . TYR A 1 119 ? -13.502 -5.690 11.354 1.00 96.88 119 TYR A O 1
ATOM 976 N N . ARG A 1 120 ? -14.594 -7.078 12.743 1.00 97.06 120 ARG A N 1
ATOM 977 C CA . ARG A 1 120 ? -15.888 -6.968 12.041 1.00 97.06 120 ARG A CA 1
ATOM 978 C C . ARG A 1 120 ? -16.385 -5.525 11.995 1.00 97.06 120 ARG A C 1
ATOM 980 O O . ARG A 1 120 ? -16.860 -5.080 10.951 1.00 97.06 120 ARG A O 1
ATOM 987 N N . LYS A 1 121 ? -16.242 -4.783 13.099 1.00 96.50 121 LYS A N 1
ATOM 988 C CA . LYS A 1 121 ? -16.624 -3.368 13.164 1.00 96.50 121 LYS A CA 1
ATOM 989 C C . LYS A 1 121 ? -15.780 -2.521 12.210 1.00 96.50 121 LYS A C 1
ATOM 991 O O . LYS A 1 121 ? -16.351 -1.791 11.405 1.00 96.50 121 LYS A O 1
ATOM 996 N N . VAL A 1 122 ? -14.453 -2.659 12.233 1.00 96.94 122 VAL A N 1
ATOM 997 C CA . VAL A 1 122 ? -13.548 -1.947 11.314 1.00 96.94 122 VAL A CA 1
ATOM 998 C C . VAL A 1 122 ? -13.883 -2.282 9.861 1.00 96.94 122 VAL A C 1
ATOM 1000 O O . VAL A 1 122 ? -14.079 -1.368 9.064 1.00 96.94 122 VAL A O 1
ATOM 1003 N N . LYS A 1 123 ? -14.051 -3.567 9.528 1.00 96.94 123 LYS A N 1
ATOM 1004 C CA . LYS A 1 123 ? -14.452 -4.020 8.189 1.00 9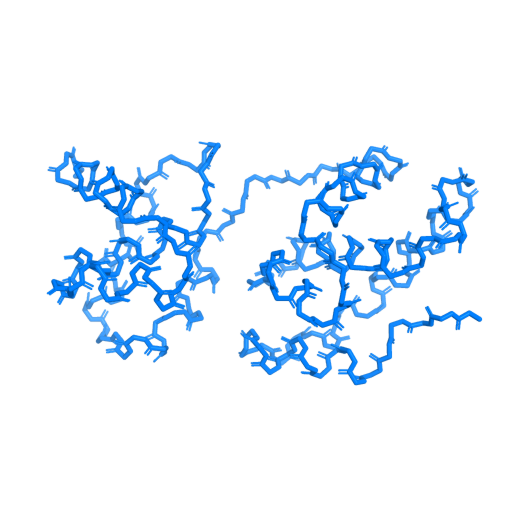6.94 123 LYS A CA 1
ATOM 1005 C C . LYS A 1 123 ? -15.754 -3.360 7.729 1.00 96.94 123 LYS A C 1
ATOM 1007 O O . LYS A 1 123 ? -15.807 -2.835 6.622 1.00 96.94 123 LYS A O 1
ATOM 1012 N N . SER A 1 124 ? -16.779 -3.334 8.583 1.00 96.38 124 SER A N 1
ATOM 1013 C CA . SER A 1 124 ? -18.070 -2.715 8.249 1.00 96.38 124 SER A CA 1
ATOM 1014 C C . SER A 1 124 ? -17.966 -1.210 7.979 1.00 96.38 124 SER A C 1
ATOM 1016 O O . SER A 1 124 ? -18.644 -0.702 7.092 1.00 96.38 124 SER A O 1
ATOM 1018 N N . LEU A 1 125 ? -17.094 -0.503 8.705 1.00 95.50 125 LEU A N 1
ATOM 1019 C CA . LEU A 1 125 ? -16.869 0.928 8.517 1.00 95.50 125 LEU A CA 1
ATOM 1020 C C . LEU A 1 125 ? -16.076 1.206 7.238 1.00 95.50 125 LEU A C 1
ATOM 1022 O O . LEU A 1 125 ? -16.451 2.094 6.481 1.00 95.50 125 LEU A O 1
ATOM 1026 N N . LEU A 1 126 ? -15.025 0.429 6.958 1.00 94.62 126 LEU A N 1
ATOM 1027 C CA . LEU A 1 126 ? -14.207 0.595 5.751 1.00 94.62 126 LEU A CA 1
ATOM 1028 C C . LEU A 1 126 ? -15.030 0.466 4.468 1.00 94.62 126 LEU A C 1
ATOM 1030 O O . LEU A 1 126 ? -14.835 1.254 3.548 1.00 94.62 126 LEU A O 1
ATOM 1034 N N . LEU A 1 127 ? -15.989 -0.463 4.431 1.00 92.44 127 LEU A N 1
ATOM 1035 C CA . LEU A 1 127 ? -16.881 -0.655 3.283 1.00 92.44 127 LEU A CA 1
ATOM 1036 C C . LEU A 1 127 ? -17.806 0.543 3.013 1.00 92.44 127 LEU A C 1
ATOM 1038 O O . LEU A 1 127 ? -18.296 0.692 1.897 1.00 92.44 127 LEU A O 1
ATOM 1042 N N . LYS A 1 128 ? -18.037 1.407 4.008 1.00 92.56 128 LYS A N 1
ATOM 1043 C CA . LYS A 1 128 ? -18.838 2.632 3.865 1.00 92.56 128 LYS A CA 1
ATOM 1044 C C . LYS A 1 128 ? -18.013 3.845 3.414 1.00 92.56 128 LYS A C 1
ATOM 1046 O O . LYS A 1 128 ? -18.587 4.857 3.017 1.00 92.56 128 LYS A O 1
ATOM 1051 N N . ILE A 1 129 ? -16.681 3.795 3.502 1.00 90.56 129 ILE A N 1
ATOM 1052 C CA . ILE A 1 129 ? -15.824 4.947 3.193 1.00 90.56 129 ILE A CA 1
ATOM 1053 C C . ILE A 1 129 ? -15.567 5.013 1.679 1.00 90.56 129 ILE A C 1
ATOM 1055 O O . ILE A 1 129 ? -15.072 4.048 1.099 1.00 90.56 129 ILE A O 1
ATOM 1059 N N . PRO A 1 130 ? -15.789 6.167 1.018 1.00 86.94 130 PRO A N 1
ATOM 1060 C CA . PRO A 1 130 ? -15.445 6.309 -0.391 1.00 86.94 130 PRO A CA 1
ATOM 1061 C C . PRO A 1 130 ? -13.924 6.270 -0.579 1.00 86.94 130 PRO A C 1
ATOM 1063 O O . PRO A 1 130 ? -13.196 7.015 0.084 1.00 86.94 130 PRO A O 1
ATOM 1066 N N . LEU A 1 131 ? -13.460 5.425 -1.507 1.00 83.38 131 LEU A N 1
ATOM 1067 C CA . LEU A 1 131 ? -12.036 5.135 -1.734 1.00 83.38 131 LEU A CA 1
ATOM 1068 C C . LEU A 1 131 ? -11.300 6.199 -2.571 1.00 83.38 131 LEU A C 1
ATOM 1070 O O . LEU A 1 131 ? -10.072 6.277 -2.540 1.00 83.38 131 LEU A O 1
ATOM 1074 N N . SER A 1 132 ? -12.026 7.024 -3.331 1.00 77.38 132 SER A N 1
ATOM 1075 C CA . SER A 1 132 ? -11.429 7.964 -4.290 1.00 77.38 132 SER A CA 1
ATOM 1076 C C . SER A 1 132 ? -10.528 9.006 -3.615 1.00 77.38 132 SER A C 1
ATOM 1078 O O . SER A 1 132 ? -10.938 9.683 -2.674 1.00 77.38 132 SER A O 1
ATOM 1080 N N . GLY A 1 133 ? -9.288 9.133 -4.104 1.00 73.56 133 GLY A N 1
ATOM 1081 C CA . GLY A 1 133 ? -8.315 10.142 -3.659 1.00 73.56 133 GLY A CA 1
ATOM 1082 C C . GLY A 1 133 ? -7.738 9.932 -2.254 1.00 73.56 133 GLY A C 1
ATOM 1083 O O . GLY A 1 133 ? -6.977 10.772 -1.775 1.00 73.56 133 GLY A O 1
ATOM 1084 N N . LYS A 1 134 ? -8.071 8.824 -1.587 1.00 81.31 134 LYS A N 1
ATOM 1085 C CA . LYS A 1 134 ? -7.705 8.559 -0.195 1.00 81.31 134 LYS A CA 1
ATOM 1086 C C . LYS A 1 134 ? -6.572 7.542 -0.085 1.00 81.31 134 LYS A C 1
ATOM 1088 O O . LYS A 1 134 ? -6.531 6.551 -0.805 1.00 81.31 134 LYS A O 1
ATOM 1093 N N . SER A 1 135 ? -5.647 7.776 0.847 1.00 88.62 135 SER A N 1
ATOM 1094 C CA . SER A 1 135 ? -4.630 6.779 1.201 1.00 88.62 135 SER A CA 1
ATOM 1095 C C . SER A 1 135 ? -5.285 5.629 1.962 1.00 88.62 135 SER A C 1
ATOM 1097 O O . SER A 1 135 ? -5.856 5.851 3.034 1.00 88.62 135 SER A O 1
ATOM 1099 N N . VAL A 1 136 ? -5.161 4.412 1.431 1.00 91.44 136 VAL A N 1
ATOM 1100 C CA . VAL A 1 136 ? -5.715 3.203 2.051 1.00 91.44 136 VAL A CA 1
ATOM 1101 C C . VAL A 1 136 ? -5.082 2.920 3.406 1.00 91.44 136 VAL A C 1
ATOM 1103 O O . VAL A 1 136 ? -5.806 2.699 4.373 1.00 91.44 136 VAL A O 1
ATOM 1106 N N . LYS A 1 137 ? -3.757 3.063 3.529 1.00 92.19 137 LYS A N 1
ATOM 1107 C CA . LYS A 1 137 ? -3.064 2.983 4.823 1.00 92.19 137 LYS A CA 1
ATOM 1108 C C . LYS A 1 137 ? -3.696 3.911 5.859 1.00 92.19 137 LYS A C 1
ATOM 1110 O O . LYS A 1 137 ? -4.075 3.475 6.942 1.00 92.19 137 LYS A O 1
ATOM 1115 N N . ALA A 1 138 ? -3.816 5.196 5.522 1.00 92.25 138 ALA A N 1
ATOM 1116 C CA . ALA A 1 138 ? -4.350 6.183 6.452 1.00 92.25 138 ALA A CA 1
ATOM 1117 C C . ALA A 1 138 ? -5.806 5.875 6.823 1.00 92.25 138 ALA A C 1
ATOM 1119 O O . ALA A 1 138 ? -6.176 6.018 7.983 1.00 92.25 138 ALA A O 1
ATOM 1120 N N . MET A 1 139 ? -6.611 5.418 5.863 1.00 93.44 139 MET A N 1
ATOM 1121 C CA . MET A 1 139 ? -8.000 5.023 6.081 1.00 93.44 139 MET A CA 1
ATOM 1122 C C . MET A 1 139 ? -8.119 3.857 7.068 1.00 93.44 139 MET A C 1
ATOM 1124 O O . MET A 1 139 ? -8.844 3.966 8.059 1.00 93.44 139 MET A O 1
ATOM 1128 N N . VAL A 1 140 ? -7.381 2.769 6.834 1.00 95.00 140 VAL A N 1
ATOM 1129 C CA . VAL A 1 140 ? -7.415 1.568 7.680 1.00 95.00 140 VAL A CA 1
ATOM 1130 C C . VAL A 1 140 ? -6.940 1.887 9.090 1.00 95.00 140 VAL A C 1
ATOM 1132 O O . VAL A 1 140 ? -7.670 1.643 10.050 1.00 95.00 140 VAL A O 1
ATOM 1135 N N . ILE A 1 141 ? -5.780 2.531 9.223 1.00 94.75 141 ILE A N 1
ATOM 1136 C CA . ILE A 1 141 ? -5.207 2.871 10.531 1.00 94.75 141 ILE A CA 1
ATOM 1137 C C . ILE A 1 141 ? -6.124 3.815 11.303 1.00 94.75 141 ILE A C 1
ATOM 1139 O O . ILE A 1 141 ? -6.383 3.589 12.481 1.00 94.75 141 ILE A O 1
ATOM 1143 N N . SER A 1 142 ? -6.674 4.844 10.655 1.00 94.62 142 SER A N 1
ATOM 1144 C CA . SER A 1 142 ? -7.575 5.782 11.337 1.00 94.62 142 SER A CA 1
ATOM 1145 C C . SER A 1 142 ? -8.856 5.101 11.815 1.00 94.62 142 SER A C 1
ATOM 1147 O O . SER A 1 142 ? -9.349 5.411 12.898 1.00 94.62 142 SER A O 1
ATOM 1149 N N . THR A 1 143 ? -9.372 4.144 11.039 1.00 95.94 143 THR A N 1
ATOM 1150 C CA . THR A 1 143 ? -10.557 3.363 11.418 1.00 95.94 143 THR A CA 1
ATOM 1151 C C . THR A 1 143 ? -10.260 2.442 12.601 1.00 95.94 143 THR A C 1
ATOM 1153 O O . THR A 1 143 ? -11.065 2.364 13.528 1.00 95.94 143 THR A O 1
ATOM 1156 N N . ILE A 1 144 ? -9.085 1.806 12.630 1.00 96.31 144 ILE A N 1
ATOM 1157 C CA . ILE A 1 144 ? -8.631 0.998 13.771 1.00 96.31 144 ILE A CA 1
ATOM 1158 C C . ILE A 1 144 ? -8.473 1.866 15.023 1.00 96.31 144 ILE A C 1
ATOM 1160 O O . ILE A 1 144 ? -9.017 1.525 16.071 1.00 96.31 144 ILE A O 1
ATOM 1164 N N . VAL A 1 145 ? -7.794 3.013 14.911 1.00 94.62 145 VAL A N 1
ATOM 1165 C CA . VAL A 1 145 ? -7.613 3.974 16.013 1.00 94.62 145 VAL A CA 1
ATOM 1166 C C . VAL A 1 145 ? -8.957 4.433 16.569 1.00 94.62 145 VAL A C 1
ATOM 1168 O O . VAL A 1 145 ? -9.112 4.531 17.784 1.00 94.62 145 VAL A O 1
ATOM 1171 N N . TYR A 1 146 ? -9.935 4.691 15.697 1.00 94.62 146 TYR A N 1
ATOM 1172 C CA . TYR A 1 146 ? -11.290 5.053 16.101 1.00 94.62 146 TYR A CA 1
ATOM 1173 C C . TYR A 1 146 ? -11.996 3.917 16.854 1.00 94.62 146 TYR A C 1
ATOM 1175 O O . TYR A 1 146 ? -12.574 4.156 17.910 1.00 94.62 146 TYR A O 1
ATOM 1183 N N . VAL A 1 147 ? -11.932 2.681 16.348 1.00 95.44 147 VAL A N 1
ATOM 1184 C CA . VAL A 1 147 ? -12.626 1.534 16.954 1.00 95.44 147 VAL A CA 1
ATOM 1185 C C . VAL A 1 147 ? -11.996 1.095 18.278 1.00 95.44 147 VAL A C 1
ATOM 1187 O O . VAL A 1 147 ? -12.740 0.847 19.224 1.00 95.44 147 VAL A O 1
ATOM 1190 N N . LYS A 1 148 ? -10.662 1.018 18.362 1.00 94.69 148 LYS A N 1
ATOM 1191 C CA . LYS A 1 148 ? -9.933 0.648 19.591 1.00 94.69 148 LYS A CA 1
ATOM 1192 C C . LYS A 1 148 ? -9.753 1.814 20.572 1.00 94.69 148 LYS A C 1
ATOM 1194 O O . LYS A 1 148 ? -9.202 1.608 21.647 1.00 94.69 148 LYS A O 1
ATOM 1199 N N . ASN A 1 149 ? -10.181 3.025 20.205 1.00 91.81 149 ASN A N 1
ATOM 1200 C CA . ASN A 1 149 ? -9.984 4.244 20.991 1.00 91.81 149 ASN A CA 1
ATOM 1201 C C . ASN A 1 149 ? -8.513 4.459 21.413 1.00 91.81 149 ASN A C 1
ATOM 1203 O O . ASN A 1 149 ? -8.203 4.678 22.582 1.00 91.81 149 ASN A O 1
ATOM 1207 N N . LEU A 1 150 ? -7.595 4.348 20.449 1.00 91.69 150 LEU A N 1
ATOM 1208 C CA . LEU A 1 150 ? -6.154 4.489 20.686 1.00 91.69 150 LEU A CA 1
ATOM 1209 C C . LEU A 1 150 ? -5.705 5.955 20.667 1.00 91.69 150 LEU A C 1
ATOM 1211 O O . LEU A 1 150 ? -6.352 6.822 20.070 1.00 91.69 150 LEU A O 1
ATOM 1215 N N . ASP A 1 151 ? -4.530 6.211 21.247 1.00 91.44 151 ASP A N 1
ATOM 1216 C CA . ASP A 1 151 ? -3.859 7.507 21.151 1.00 91.44 151 ASP A CA 1
ATOM 1217 C C . ASP A 1 151 ? -3.444 7.803 19.699 1.00 91.44 151 ASP A C 1
ATOM 1219 O O . ASP A 1 151 ? -2.508 7.219 19.143 1.00 91.44 151 ASP A O 1
ATOM 1223 N N . ALA A 1 152 ? -4.151 8.753 19.088 1.00 89.38 152 ALA A N 1
ATOM 1224 C CA . ALA A 1 152 ? -3.946 9.145 17.702 1.00 89.38 152 ALA A CA 1
ATOM 1225 C C . ALA A 1 152 ? -2.566 9.764 17.443 1.00 89.38 152 ALA A C 1
ATOM 1227 O O . ALA A 1 152 ? -2.039 9.589 16.348 1.00 89.38 152 ALA A O 1
ATOM 1228 N N . ILE A 1 153 ? -1.972 10.476 18.407 1.00 88.94 153 ILE A N 1
ATOM 1229 C CA . ILE A 1 153 ? -0.672 11.140 18.220 1.00 88.94 153 ILE A CA 1
ATOM 1230 C C . ILE A 1 153 ? 0.432 10.087 18.178 1.00 88.94 153 ILE A C 1
ATOM 1232 O O . ILE A 1 153 ? 1.285 10.113 17.285 1.00 88.94 153 ILE A O 1
ATOM 1236 N N . LYS A 1 154 ? 0.378 9.125 19.104 1.00 91.00 154 LYS A N 1
ATOM 1237 C CA . LYS A 1 154 ? 1.322 8.006 19.151 1.00 91.00 154 LYS A CA 1
ATOM 1238 C C . LYS A 1 154 ? 1.272 7.185 17.859 1.00 91.00 154 LYS A C 1
ATOM 1240 O O . LYS A 1 154 ? 2.298 7.024 17.199 1.00 91.00 154 LYS A O 1
ATOM 1245 N N . ILE A 1 155 ? 0.076 6.752 17.452 1.00 92.12 155 ILE A N 1
ATOM 1246 C CA . ILE A 1 1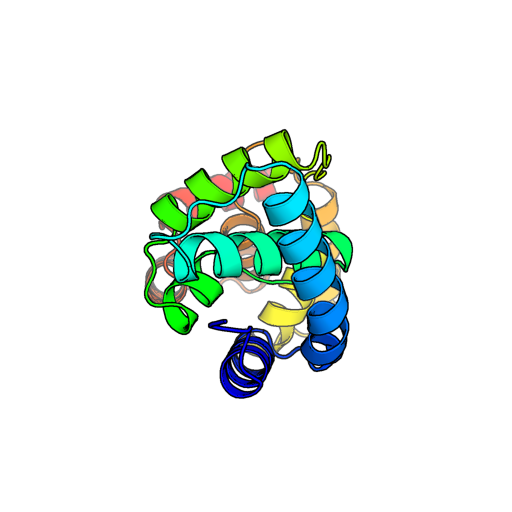55 ? -0.108 5.929 16.246 1.00 92.12 155 ILE A CA 1
ATOM 1247 C C . ILE A 1 155 ? 0.242 6.698 14.962 1.00 92.12 155 ILE A C 1
ATOM 1249 O O . ILE A 1 155 ? 0.856 6.137 14.055 1.00 92.12 155 ILE A O 1
ATOM 1253 N N . ALA A 1 156 ? -0.083 7.992 14.877 1.00 89.56 156 ALA A N 1
ATOM 1254 C CA . ALA A 1 156 ? 0.298 8.839 13.745 1.00 89.56 156 ALA A CA 1
ATOM 1255 C C . ALA A 1 156 ? 1.814 8.822 13.497 1.00 89.56 156 ALA A C 1
ATOM 1257 O O . ALA A 1 156 ? 2.265 8.625 12.364 1.00 89.56 156 ALA A O 1
ATOM 1258 N N . LYS A 1 157 ? 2.601 8.988 14.567 1.00 89.44 157 LYS A N 1
ATOM 1259 C CA . LYS A 1 157 ? 4.064 8.979 14.499 1.00 89.44 157 LYS A CA 1
ATOM 1260 C C . LYS A 1 157 ? 4.598 7.615 14.068 1.00 89.44 157 LYS A C 1
ATOM 1262 O O . LYS A 1 157 ? 5.412 7.549 13.151 1.00 89.44 157 LYS A O 1
ATOM 1267 N N . GLU A 1 158 ? 4.117 6.549 14.700 1.00 90.75 158 GLU A N 1
ATOM 1268 C CA . GLU A 1 158 ? 4.566 5.174 14.464 1.00 90.75 158 GLU A CA 1
ATOM 1269 C C . GLU A 1 158 ? 4.325 4.731 13.015 1.00 90.75 158 GLU A C 1
ATOM 1271 O O . GLU A 1 158 ? 5.240 4.285 12.325 1.00 90.75 158 GLU A O 1
ATOM 1276 N N . TYR A 1 159 ? 3.123 4.975 12.494 1.00 89.81 159 TYR A N 1
ATOM 1277 C CA . TYR A 1 159 ? 2.739 4.524 11.157 1.00 89.81 159 TYR A CA 1
ATOM 1278 C C . TYR A 1 159 ? 2.967 5.572 10.063 1.00 89.81 159 TYR A C 1
ATOM 1280 O O . TYR A 1 159 ? 2.596 5.354 8.903 1.00 89.81 159 TYR A O 1
ATOM 1288 N N . ARG A 1 160 ? 3.603 6.703 10.394 1.00 88.69 160 ARG A N 1
ATOM 1289 C CA . ARG A 1 160 ? 3.882 7.815 9.469 1.00 88.69 160 ARG A CA 1
ATOM 1290 C C . ARG A 1 160 ? 2.618 8.330 8.765 1.00 88.69 160 ARG A C 1
ATOM 1292 O O . ARG A 1 160 ? 2.635 8.630 7.569 1.00 88.69 160 ARG A O 1
ATOM 1299 N N . VAL A 1 161 ? 1.517 8.423 9.507 1.00 90.19 161 VAL A N 1
ATOM 1300 C CA . VAL A 1 161 ? 0.253 9.030 9.066 1.00 90.19 161 VAL A CA 1
ATOM 1301 C C . VAL A 1 161 ? 0.117 10.383 9.756 1.00 90.19 161 VAL A C 1
ATOM 1303 O O . VAL A 1 161 ? 0.391 10.496 10.943 1.00 90.19 161 VAL A O 1
ATOM 1306 N N . SER A 1 162 ? -0.301 11.431 9.042 1.00 89.31 162 SER A N 1
ATOM 1307 C CA . SER A 1 162 ? -0.480 12.743 9.677 1.00 89.31 162 SER A CA 1
ATOM 1308 C C . SER A 1 162 ? -1.587 12.688 10.747 1.00 89.31 162 SER A C 1
ATOM 1310 O O . SER A 1 162 ? -2.674 12.179 10.451 1.00 89.31 162 SER A O 1
ATOM 1312 N N . PRO A 1 163 ? -1.382 13.259 11.954 1.00 88.38 163 PRO A N 1
ATOM 1313 C CA . PRO A 1 163 ? -2.427 13.344 12.978 1.00 88.38 163 PRO A CA 1
ATOM 1314 C C . PRO A 1 163 ? -3.699 14.031 12.468 1.00 88.38 163 PRO A C 1
ATOM 1316 O O . PRO A 1 163 ? -4.814 13.638 12.812 1.00 88.38 163 PRO A O 1
ATOM 1319 N N . TYR A 1 164 ? -3.539 15.023 11.586 1.00 90.25 164 TYR A N 1
ATOM 1320 C CA . TYR A 1 164 ? -4.656 15.715 10.948 1.00 90.25 164 TYR A CA 1
ATOM 1321 C C . TYR A 1 164 ? -5.484 14.774 10.064 1.00 90.25 164 TYR A C 1
ATOM 1323 O O . TYR A 1 164 ? -6.711 14.826 10.074 1.00 90.25 164 TYR A O 1
ATOM 1331 N N . THR A 1 165 ? -4.831 13.853 9.352 1.00 90.69 165 THR A N 1
ATOM 1332 C CA . THR A 1 165 ? -5.520 12.837 8.550 1.00 90.69 165 THR A CA 1
ATOM 1333 C C . THR A 1 165 ? -6.338 11.894 9.429 1.00 90.69 165 THR A C 1
ATOM 1335 O O . THR A 1 165 ? -7.486 11.612 9.094 1.00 90.69 165 THR A O 1
ATOM 1338 N N . ILE A 1 166 ? -5.801 11.465 10.578 1.00 90.62 166 ILE A N 1
ATOM 1339 C CA . ILE A 1 166 ? -6.553 10.638 11.539 1.00 90.62 166 ILE A CA 1
ATOM 1340 C C . ILE A 1 166 ? -7.784 11.390 12.051 1.00 90.62 166 ILE A C 1
ATOM 1342 O O . ILE A 1 166 ? -8.867 10.810 12.135 1.00 90.62 166 ILE A O 1
ATOM 1346 N N . LYS A 1 167 ? -7.645 12.690 12.339 1.00 89.62 167 LYS A N 1
ATOM 1347 C CA . LYS A 1 167 ? -8.769 13.544 12.740 1.00 89.62 167 LYS A CA 1
ATOM 1348 C C . LYS A 1 167 ? -9.855 13.610 11.658 1.00 89.62 167 LYS A C 1
ATOM 1350 O O . LYS A 1 167 ? -11.009 13.349 11.974 1.00 89.62 167 LYS A O 1
ATOM 1355 N N . ILE A 1 168 ? -9.491 13.863 10.397 1.00 90.62 168 ILE A N 1
ATOM 1356 C CA . ILE A 1 168 ? -10.449 13.893 9.273 1.00 90.62 168 ILE A CA 1
ATOM 1357 C C . ILE A 1 168 ? -11.243 12.587 9.187 1.00 90.62 168 ILE A C 1
ATOM 1359 O O . ILE A 1 168 ? -12.467 12.609 9.076 1.00 90.62 168 ILE A O 1
ATOM 1363 N N . TYR A 1 169 ? -10.561 11.439 9.242 1.00 90.44 169 TYR A N 1
ATOM 1364 C CA . TYR A 1 169 ? -11.245 10.148 9.187 1.00 90.44 169 TYR A CA 1
ATOM 1365 C C . TYR A 1 169 ? -12.120 9.906 10.407 1.00 90.44 169 TYR A C 1
ATOM 1367 O O . TYR A 1 169 ? -13.204 9.360 10.260 1.00 90.44 169 TYR A O 1
ATOM 1375 N N . ARG A 1 170 ? -11.692 10.321 11.601 1.00 88.94 170 ARG A N 1
ATOM 1376 C CA . ARG A 1 170 ? -12.516 10.229 12.808 1.00 88.94 170 ARG A CA 1
ATOM 1377 C C . ARG A 1 170 ? -13.814 11.018 12.659 1.00 88.94 170 ARG A C 1
ATOM 1379 O O . ARG A 1 170 ? -14.863 10.505 13.033 1.00 88.94 170 ARG A O 1
ATOM 1386 N N . ASP A 1 171 ? -13.748 12.234 12.130 1.00 89.88 171 ASP A N 1
ATOM 1387 C CA . ASP A 1 171 ? -14.932 13.073 11.934 1.00 89.88 171 ASP A CA 1
ATOM 1388 C C . ASP A 1 171 ? -15.857 12.477 10.861 1.00 89.88 171 ASP A C 1
ATOM 1390 O O . ASP A 1 171 ? -17.061 12.389 11.081 1.00 89.88 171 ASP A O 1
ATOM 1394 N N . LEU A 1 172 ? -15.291 11.939 9.774 1.00 89.69 172 LEU A N 1
ATOM 1395 C CA . LEU A 1 172 ? -16.036 11.173 8.769 1.00 89.69 172 LEU A CA 1
ATOM 1396 C C . LEU A 1 172 ? -16.703 9.918 9.357 1.00 89.69 172 LEU A C 1
ATOM 1398 O O . LEU A 1 172 ? -17.836 9.605 9.026 1.00 89.69 172 LEU A O 1
ATOM 1402 N N . LEU A 1 173 ? -16.014 9.171 10.220 1.00 90.44 173 LEU A N 1
ATOM 1403 C CA . LEU A 1 173 ? -16.543 7.938 10.811 1.00 90.44 173 LEU A CA 1
ATOM 1404 C C . LEU A 1 173 ? -17.696 8.198 11.783 1.00 90.44 173 LEU A C 1
ATOM 1406 O O . LEU A 1 173 ? -18.553 7.338 11.939 1.00 90.44 173 LEU A O 1
ATOM 1410 N N . LYS A 1 174 ? -17.733 9.372 12.425 1.00 88.94 174 LYS A N 1
ATOM 1411 C CA . LYS A 1 174 ? -18.858 9.783 13.277 1.00 88.94 174 LYS A CA 1
ATOM 1412 C C . LYS A 1 174 ? -20.131 10.077 12.481 1.00 88.94 174 LYS A C 1
ATOM 1414 O O . LYS A 1 174 ? -21.201 10.070 13.076 1.00 88.94 174 LYS A O 1
ATOM 1419 N N . SER A 1 175 ? -20.018 10.368 11.183 1.00 86.25 175 SER A N 1
ATOM 1420 C CA . SER A 1 175 ? -21.160 10.676 10.317 1.00 86.25 175 SER A CA 1
ATOM 1421 C C . SER A 1 175 ? -21.711 9.462 9.551 1.00 86.25 175 SER A C 1
ATOM 1423 O O . SER A 1 175 ? -22.575 9.651 8.699 1.00 86.25 175 SER A O 1
ATOM 1425 N N . LEU A 1 176 ? -21.185 8.249 9.787 1.00 83.94 176 LEU A N 1
ATOM 1426 C CA . LEU A 1 176 ? -21.513 6.991 9.080 1.00 83.94 176 LEU A CA 1
ATOM 1427 C C . LEU A 1 176 ? -22.309 5.995 9.935 1.00 83.94 176 LEU A C 1
ATOM 1429 O O . LEU A 1 176 ? -22.909 5.060 9.335 1.00 83.94 176 LEU A O 1
#